Protein AF-A0A3B7MK16-F1 (afdb_monomer_lite)

pLDDT: mean 83.46, std 12.51, range [36.38, 98.12]

Radius of gyration: 24.46 Å; chains: 1; bounding box: 53×49×75 Å

Organism: NCBI:txid2315862

Foldseek 3Di:
DWWKWAFADWDQDPNWIKTKTFTDPPVDDDFFDQQKDWAPFGWHRDWDDDQDADPVRHTRPRIIITIGPDSVCSVVDDHRDMTTIFHQKWWFQDKDQDPVLKIKTWIQHRPPPPPAWWWWAFPVRWIKTWQDWDDDDDDPVVVVVVVVCVVRNITMTIIDTDPDSDDDDHGTIIGTDPPPPVPVLLVLLVLLLVLLVVLLVLQDQPFDQVQQVDPGSVVVSVVSVVLSVCSNSSNVVSLVVVVQQLDPSHNSCSRCVRRVNNVVSVVSSVSSVVSVVVNVVVVVD

Sequence (285 aa):
MIAKFKVEGVITVKDKVYVLTKFINTDINFILTDNSYLGLVPIERWMDIPRAHDEEGNLRVDLFAFVLKHSEDKGKIKTGEMLELWDDYVEVVESFKLSDERIIASLQCYPGKLDGPLELTDATGRKWVLKCEIKVSGSFATYEKISNDGKRNIFQYLLESIDHESKPSKNDKLKITKEGHAPYSLSLFQEVASIIVEVKEKITDDSDVVWAGYNSPIELRIEIDDHLALLRGGDYNALENIKVHFLPTCTFQEHSISNGWADEYITLSERFDSLYAKIKRNLEG

Secondary structure (DSSP, 8-state):
--EEEEEEEEEEETTEEEEEEEES-TT------TT-EETTEEEEEEEE----B-TTS-B-SSEEEEEES-GGGGGG--TT-EEEEE-SEEEEEEEEE-TTS-EEEEEE--TTS--S-EEEE-TTS-EEEEEEE------HHHHHHHHHHHHTTEEEEEEEEESS-PPPPTT-EEEEETT----HHHHHHHHHHHHHHHHHHH--TT---TTTT-S-HHHHHHHHHHHHHHHHTT-HHHHHHHHHHTSTTSHHHHHHHHTT-HHHHHHHHHHHHHHHHHHHHHH--

Structure (mmCIF, N/CA/C/O backbone):
data_AF-A0A3B7MK16-F1
#
_entry.id   AF-A0A3B7MK16-F1
#
loop_
_atom_site.group_PDB
_atom_site.id
_atom_site.type_symbol
_atom_site.label_atom_id
_atom_site.label_alt_id
_atom_site.label_comp_id
_atom_site.label_asym_id
_atom_site.label_entity_id
_atom_site.label_seq_id
_atom_site.pdbx_PDB_ins_code
_atom_site.Cartn_x
_atom_site.Cartn_y
_atom_site.Cartn_z
_atom_site.occupancy
_atom_site.B_iso_or_equiv
_atom_site.auth_seq_id
_atom_site.auth_comp_id
_atom_site.auth_asym_id
_atom_site.auth_atom_id
_atom_site.pdbx_PDB_model_num
ATOM 1 N N . MET A 1 1 ? 1.306 9.123 16.107 1.00 63.91 1 MET A N 1
ATOM 2 C CA . MET A 1 1 ? 0.783 8.187 17.149 1.00 63.91 1 MET A CA 1
ATOM 3 C C . MET A 1 1 ? -0.557 7.608 16.695 1.00 63.91 1 MET A C 1
ATOM 5 O O . MET A 1 1 ? -1.408 8.371 16.248 1.00 63.91 1 MET A O 1
ATOM 9 N N . ILE A 1 2 ? -0.708 6.281 16.751 1.00 82.19 2 ILE A N 1
ATOM 10 C CA . ILE A 1 2 ? -1.811 5.523 16.132 1.00 82.19 2 ILE A CA 1
ATOM 11 C C . ILE A 1 2 ? -2.822 5.085 17.200 1.00 82.19 2 ILE A C 1
ATOM 13 O O . ILE A 1 2 ? -2.423 4.681 18.295 1.00 82.19 2 ILE A O 1
ATOM 17 N N . ALA A 1 3 ? -4.119 5.166 16.894 1.00 89.38 3 ALA A N 1
ATOM 18 C CA . ALA A 1 3 ? -5.189 4.735 17.792 1.00 89.38 3 ALA A CA 1
ATOM 19 C C . ALA A 1 3 ? -5.192 3.200 17.944 1.00 89.38 3 ALA A C 1
ATOM 21 O O . ALA A 1 3 ? -5.114 2.470 16.955 1.00 89.38 3 ALA A O 1
ATOM 22 N N . LYS A 1 4 ? -5.251 2.713 19.188 1.00 93.94 4 LYS A N 1
ATOM 23 C CA . LYS A 1 4 ? -5.126 1.297 19.556 1.00 93.94 4 LYS A CA 1
ATOM 24 C C . LYS A 1 4 ? -6.388 0.787 20.218 1.00 93.94 4 LYS A C 1
ATOM 26 O O . LYS A 1 4 ? -6.904 1.393 21.155 1.00 93.94 4 LYS A O 1
ATOM 31 N N . PHE A 1 5 ? -6.818 -0.383 19.783 1.00 96.88 5 PHE A N 1
ATOM 32 C CA . PHE A 1 5 ? -8.078 -0.990 20.160 1.00 96.88 5 PHE A CA 1
ATOM 33 C C . PHE A 1 5 ? -7.854 -2.429 20.611 1.00 96.88 5 PHE A C 1
ATOM 35 O O . PHE A 1 5 ? -7.112 -3.174 19.977 1.00 96.88 5 PHE A O 1
ATOM 42 N N . LYS A 1 6 ? -8.509 -2.838 21.696 1.00 97.62 6 LYS A N 1
ATOM 43 C CA . LYS A 1 6 ? -8.584 -4.241 22.110 1.00 97.62 6 LYS A CA 1
ATOM 44 C C . LYS A 1 6 ? -9.923 -4.815 21.677 1.00 97.62 6 LYS A C 1
ATOM 46 O O . LYS A 1 6 ? -10.961 -4.277 22.052 1.00 97.62 6 LYS A O 1
ATOM 51 N N . VAL A 1 7 ? -9.918 -5.910 20.929 1.00 98.00 7 VAL A N 1
ATOM 52 C CA . VAL A 1 7 ? -11.150 -6.571 20.484 1.00 98.00 7 VAL A CA 1
ATOM 53 C C . VAL A 1 7 ? -11.846 -7.225 21.677 1.00 98.00 7 VAL A C 1
ATOM 55 O O . VAL A 1 7 ? -11.278 -8.095 22.336 1.00 98.00 7 VAL A O 1
ATOM 58 N N . GLU A 1 8 ? -13.088 -6.830 21.947 1.00 97.50 8 GLU A N 1
ATOM 59 C CA . GLU A 1 8 ? -13.941 -7.429 22.985 1.00 97.50 8 GLU A CA 1
ATOM 60 C C . GLU A 1 8 ? -14.917 -8.454 22.391 1.00 97.50 8 GLU A C 1
ATOM 62 O O . GLU A 1 8 ? -15.284 -9.422 23.055 1.00 97.50 8 GLU A O 1
ATOM 67 N N . GLY A 1 9 ? -15.284 -8.315 21.115 1.00 97.19 9 GLY A N 1
ATOM 68 C CA . GLY A 1 9 ? -16.150 -9.277 20.444 1.00 97.19 9 GLY A CA 1
ATOM 69 C C . GLY A 1 9 ? -16.289 -9.026 18.950 1.00 97.19 9 GLY A C 1
ATOM 70 O O . GLY A 1 9 ? -16.069 -7.919 18.467 1.00 97.19 9 GLY A O 1
ATOM 71 N N . VAL A 1 10 ? -16.694 -10.061 18.219 1.00 97.44 10 VAL A N 1
ATOM 72 C CA . VAL A 1 10 ? -17.045 -9.963 16.799 1.00 97.44 10 VAL A CA 1
ATOM 73 C C . VAL A 1 10 ? -18.438 -10.549 16.621 1.00 97.44 10 VAL A C 1
ATOM 75 O O . VAL A 1 10 ? -18.656 -11.736 16.869 1.00 97.44 10 VAL A O 1
ATOM 78 N N . ILE A 1 11 ? -19.395 -9.722 16.211 1.00 96.50 11 ILE A N 1
ATOM 79 C CA . ILE A 1 11 ? -20.804 -10.106 16.088 1.00 96.50 11 ILE A CA 1
ATOM 80 C C . ILE A 1 11 ? -21.294 -9.902 14.659 1.00 96.50 11 ILE A C 1
ATOM 82 O O . ILE A 1 11 ? -20.790 -9.060 13.923 1.00 96.50 11 ILE A O 1
ATOM 86 N N . THR A 1 12 ? -22.292 -10.681 14.259 1.00 97.00 12 THR A N 1
ATOM 87 C CA . THR A 1 12 ? -22.961 -10.517 12.967 1.00 97.00 12 THR A CA 1
ATOM 88 C C . THR A 1 12 ? -24.388 -10.068 13.232 1.00 97.00 12 THR A C 1
ATOM 90 O O . THR A 1 12 ? -25.117 -10.740 13.960 1.00 97.00 12 THR A O 1
ATOM 93 N N . VAL A 1 13 ? -24.778 -8.927 12.669 1.00 95.25 13 VAL A N 1
ATOM 94 C CA . VAL A 1 13 ? -26.133 -8.381 12.789 1.00 95.25 13 VAL A CA 1
ATOM 95 C C . VAL A 1 13 ? -26.664 -8.167 11.383 1.00 95.25 13 VAL A C 1
ATOM 97 O O . VAL A 1 13 ? -26.130 -7.351 10.630 1.00 95.25 13 VAL A O 1
ATOM 100 N N . LYS A 1 14 ? -27.720 -8.913 11.034 1.00 92.38 14 LYS A N 1
ATOM 101 C CA . LYS A 1 14 ? -28.164 -9.081 9.642 1.00 92.38 14 LYS A CA 1
ATOM 102 C C . LYS A 1 14 ? -26.985 -9.614 8.812 1.00 92.38 14 LYS A C 1
ATOM 104 O O . LYS A 1 14 ? -26.433 -10.646 9.175 1.00 92.38 14 LYS A O 1
ATOM 109 N N . ASP A 1 15 ? -26.544 -8.866 7.805 1.00 93.25 15 ASP A N 1
ATOM 110 C CA . ASP A 1 15 ? -25.457 -9.252 6.897 1.00 93.25 15 ASP A CA 1
ATOM 111 C C . ASP A 1 15 ? -24.148 -8.489 7.158 1.00 93.25 15 ASP A C 1
ATOM 113 O O . ASP A 1 15 ? -23.190 -8.597 6.395 1.00 93.25 15 ASP A O 1
ATOM 117 N N . LYS A 1 16 ? -24.093 -7.696 8.237 1.00 96.25 16 LYS A N 1
ATOM 118 C CA . LYS A 1 16 ? -22.911 -6.909 8.602 1.00 96.25 16 LYS A CA 1
ATOM 119 C C . LYS A 1 16 ? -22.168 -7.543 9.765 1.00 96.25 16 LYS A C 1
ATOM 121 O O . LYS A 1 16 ? -22.776 -8.050 10.711 1.00 96.25 16 LYS A O 1
ATOM 126 N N . VAL A 1 17 ? -20.843 -7.482 9.700 1.00 97.88 17 VAL A N 1
ATOM 127 C CA . VAL A 1 17 ? -19.956 -7.952 10.764 1.00 97.88 17 VAL A CA 1
ATOM 128 C C . VAL A 1 17 ? -19.434 -6.743 11.525 1.00 97.88 17 VAL A C 1
ATOM 130 O O . VAL A 1 17 ? -18.792 -5.871 10.944 1.00 97.88 17 VAL A O 1
ATOM 133 N N . TYR A 1 18 ? -19.724 -6.707 12.820 1.00 98.06 18 TYR A N 1
ATOM 134 C CA . TYR A 1 18 ? -19.284 -5.669 13.738 1.00 98.06 18 TYR A CA 1
ATOM 135 C C . TYR A 1 18 ? -18.158 -6.195 14.620 1.00 98.06 18 TYR A C 1
ATOM 137 O O . TYR A 1 18 ? -18.256 -7.288 15.184 1.00 98.06 18 TYR A O 1
ATOM 145 N N . VAL A 1 19 ? -17.120 -5.386 14.782 1.00 98.12 19 VAL A N 1
ATOM 146 C CA . VAL A 1 19 ? -16.001 -5.619 15.690 1.00 98.12 19 VAL A CA 1
ATOM 147 C C . VAL A 1 19 ? -16.147 -4.653 16.857 1.00 98.12 19 VAL A C 1
ATOM 149 O O . VAL A 1 19 ? -15.942 -3.448 16.717 1.00 98.12 19 VAL A O 1
ATOM 152 N N . LEU A 1 20 ? -16.536 -5.195 18.006 1.00 97.94 20 LEU A N 1
ATOM 153 C CA . LEU A 1 20 ? -16.617 -4.473 19.267 1.00 97.94 20 LEU A CA 1
ATOM 154 C C . LEU A 1 20 ? -15.217 -4.354 19.847 1.00 97.94 20 LEU A C 1
ATOM 156 O O . LEU A 1 20 ? -14.522 -5.356 20.034 1.00 97.94 20 LEU A O 1
ATOM 160 N N . THR A 1 21 ? -14.810 -3.130 20.143 1.00 97.75 21 THR A N 1
ATOM 161 C CA . THR A 1 21 ? -13.460 -2.841 20.599 1.00 97.75 21 THR A CA 1
ATOM 162 C C . THR A 1 21 ? -13.434 -1.817 21.717 1.00 97.75 21 THR A C 1
ATOM 164 O O . THR A 1 21 ? -14.181 -0.841 21.702 1.00 97.75 21 THR A O 1
ATOM 167 N N . LYS A 1 22 ? -12.524 -2.021 22.664 1.00 96.75 22 LYS A N 1
ATOM 168 C CA . LYS A 1 22 ? -12.166 -1.044 23.683 1.00 96.75 22 LYS A CA 1
ATOM 169 C C . LYS A 1 22 ? -11.009 -0.184 23.204 1.00 96.75 22 LYS A C 1
ATOM 171 O O . LYS A 1 22 ? -9.955 -0.716 22.857 1.00 96.75 22 LYS A O 1
ATOM 176 N N . PHE A 1 23 ? -11.183 1.126 23.226 1.00 95.56 23 PHE A N 1
ATOM 177 C CA . PHE A 1 23 ? -10.152 2.096 22.896 1.00 95.56 23 PHE A CA 1
ATOM 178 C C . PHE A 1 23 ? -9.160 2.241 24.057 1.00 95.56 23 PHE A C 1
ATOM 180 O O . PHE A 1 23 ? -9.559 2.435 25.204 1.00 95.56 23 PHE A O 1
ATOM 187 N N . ILE A 1 24 ? -7.865 2.085 23.775 1.00 95.06 24 ILE A N 1
ATOM 188 C CA . ILE A 1 24 ? -6.824 1.922 24.803 1.00 95.06 24 ILE A CA 1
ATOM 189 C C . ILE A 1 24 ? -6.064 3.221 25.078 1.00 95.06 24 ILE A C 1
ATOM 191 O O . ILE A 1 24 ? -5.736 3.500 26.226 1.00 95.06 24 ILE A O 1
ATOM 195 N N . ASN A 1 25 ? -5.787 4.018 24.049 1.00 88.38 25 ASN A N 1
ATOM 196 C CA . ASN A 1 25 ? -5.082 5.297 24.150 1.00 88.38 25 ASN A CA 1
ATOM 197 C C . ASN A 1 25 ? -6.034 6.458 23.851 1.00 88.38 25 ASN A C 1
ATOM 199 O O . ASN A 1 25 ? -6.017 7.061 22.779 1.00 88.38 25 ASN A O 1
ATOM 203 N N . THR A 1 26 ? -6.893 6.739 24.832 1.00 81.06 26 THR A N 1
ATOM 204 C CA . THR A 1 26 ? -7.993 7.714 24.751 1.00 81.06 26 THR A CA 1
ATOM 205 C C . THR A 1 26 ? -7.544 9.170 24.607 1.00 81.06 26 THR A C 1
ATOM 207 O O . THR A 1 26 ? -8.375 10.056 24.444 1.00 81.06 26 THR A O 1
ATOM 210 N N . ASP A 1 27 ? -6.244 9.436 24.687 1.00 82.56 27 ASP A N 1
ATOM 211 C CA . ASP A 1 27 ? -5.615 10.734 24.448 1.00 82.56 27 ASP A CA 1
ATOM 212 C C . ASP A 1 27 ? -5.459 11.070 22.953 1.00 82.56 27 ASP A C 1
ATOM 214 O O . ASP A 1 27 ? -5.069 12.186 22.605 1.00 82.56 27 ASP A O 1
ATOM 218 N N . ILE A 1 28 ? -5.792 10.134 22.057 1.00 81.31 28 ILE A N 1
ATOM 219 C CA . ILE A 1 28 ? -5.685 10.309 20.607 1.00 81.31 28 ILE A CA 1
ATOM 220 C C . ILE A 1 28 ? -7.067 10.471 19.972 1.00 81.31 28 ILE A C 1
ATOM 222 O O . ILE A 1 28 ? -7.965 9.657 20.170 1.00 81.31 28 ILE A O 1
ATOM 226 N N . ASN A 1 29 ? -7.207 11.479 19.112 1.00 84.69 29 ASN A N 1
ATOM 227 C CA . ASN A 1 29 ? -8.346 11.583 18.204 1.00 84.69 29 ASN A CA 1
ATOM 228 C C . ASN A 1 29 ? -8.090 10.770 16.930 1.00 84.69 29 ASN A C 1
ATOM 230 O O . ASN A 1 29 ? -6.983 10.791 16.387 1.00 84.69 29 ASN A O 1
ATOM 234 N N . PHE A 1 30 ? -9.126 10.112 16.417 1.00 88.38 30 PHE A N 1
ATOM 235 C CA . PHE A 1 30 ? -9.075 9.386 15.152 1.00 88.38 30 PHE A CA 1
ATOM 236 C C . PHE A 1 30 ? -10.287 9.708 14.277 1.00 88.38 30 PHE A C 1
ATOM 238 O O . PHE A 1 30 ? -11.330 10.142 14.765 1.00 88.38 30 PHE A O 1
ATOM 245 N N . ILE A 1 31 ? -10.129 9.512 12.970 1.00 85.12 31 ILE A N 1
ATOM 246 C CA . ILE A 1 31 ? -11.162 9.741 11.959 1.00 85.12 31 ILE A CA 1
ATOM 247 C C . ILE A 1 31 ? -11.224 8.496 11.078 1.00 85.12 31 ILE A C 1
ATOM 249 O O . ILE A 1 31 ? -10.189 7.915 10.756 1.00 85.12 31 ILE A O 1
ATOM 253 N N . LEU A 1 32 ? -12.435 8.094 10.696 1.00 87.56 32 LEU A N 1
ATOM 254 C CA . LEU A 1 32 ? -12.641 7.038 9.713 1.00 87.56 32 LEU A CA 1
ATOM 255 C C . LEU A 1 32 ? -12.733 7.628 8.307 1.00 87.56 32 LEU A C 1
ATOM 257 O O . LEU A 1 32 ? -13.435 8.613 8.074 1.00 87.56 32 LEU A O 1
ATOM 261 N N . THR A 1 33 ? -12.032 7.000 7.375 1.00 84.25 33 THR A N 1
ATOM 262 C CA . THR A 1 33 ? -12.032 7.315 5.948 1.00 84.25 33 THR A CA 1
ATOM 263 C C . THR A 1 33 ? -12.537 6.117 5.152 1.00 84.25 33 THR A C 1
ATOM 265 O O . THR A 1 33 ? -12.666 5.003 5.664 1.00 84.25 33 THR A O 1
ATOM 268 N N . ASP A 1 34 ? -12.787 6.323 3.860 1.00 79.56 34 ASP A N 1
ATOM 269 C CA . ASP A 1 34 ? -13.141 5.233 2.951 1.00 79.56 34 ASP A CA 1
ATOM 270 C C . ASP A 1 34 ? -11.984 4.241 2.722 1.00 79.56 34 ASP A C 1
ATOM 272 O O . ASP A 1 34 ? -12.207 3.215 2.090 1.00 79.56 34 ASP A O 1
ATOM 276 N N . ASN A 1 35 ? -10.770 4.463 3.241 1.00 78.31 35 ASN A N 1
ATOM 277 C CA . ASN A 1 35 ? -9.711 3.444 3.271 1.00 78.31 35 ASN A CA 1
ATOM 278 C C . ASN A 1 35 ? -9.194 3.174 4.689 1.00 78.31 35 ASN A C 1
ATOM 280 O O . ASN A 1 35 ? -8.033 2.802 4.851 1.00 78.31 35 ASN A O 1
ATOM 284 N N . SER A 1 36 ? -10.045 3.325 5.707 1.00 87.31 36 SER A N 1
ATOM 285 C CA . SER A 1 36 ? -9.691 2.912 7.061 1.00 87.31 36 SER A CA 1
ATOM 286 C C . SER A 1 36 ? -9.580 1.391 7.207 1.00 87.31 36 SER A C 1
ATOM 288 O O . SER A 1 36 ? -10.356 0.626 6.628 1.00 87.31 36 SER A O 1
ATOM 290 N N . TYR A 1 37 ? -8.633 0.965 8.043 1.00 89.06 37 TYR A N 1
ATOM 291 C CA . TYR A 1 37 ? -8.403 -0.428 8.420 1.00 89.06 37 TYR A CA 1
ATOM 292 C C . TYR A 1 37 ? -8.326 -0.556 9.933 1.00 89.06 37 TYR A C 1
ATOM 294 O O . TYR A 1 37 ? -7.709 0.271 10.602 1.00 89.06 37 TYR A O 1
ATOM 302 N N . LEU A 1 38 ? -8.893 -1.635 10.460 1.00 92.12 38 LEU A N 1
ATOM 303 C CA . LEU A 1 38 ? -8.687 -2.059 11.836 1.00 92.12 38 LEU A CA 1
ATOM 304 C C . LEU A 1 38 ? -7.759 -3.277 11.826 1.00 92.12 38 LEU A C 1
ATOM 306 O O . LEU A 1 38 ? -8.147 -4.374 11.420 1.00 92.12 38 LEU A O 1
ATOM 310 N N . GLY A 1 39 ? -6.505 -3.070 12.224 1.00 88.12 39 GLY A N 1
ATOM 311 C CA . GLY A 1 39 ? -5.439 -4.030 11.969 1.00 88.12 39 GLY A CA 1
ATOM 312 C C . GLY A 1 39 ? -5.247 -4.229 10.470 1.00 88.12 39 GLY A C 1
ATOM 313 O O . GLY A 1 39 ? -4.995 -3.267 9.752 1.00 88.12 39 GLY A O 1
ATOM 314 N N . LEU A 1 40 ? -5.394 -5.479 10.017 1.00 82.12 40 LEU A N 1
ATOM 315 C CA . LEU A 1 40 ? -5.240 -5.853 8.609 1.00 82.12 40 LEU A CA 1
ATOM 316 C C . LEU A 1 40 ? -6.548 -5.794 7.804 1.00 82.12 40 LEU A C 1
ATOM 318 O O . LEU A 1 40 ? -6.558 -6.130 6.620 1.00 82.12 40 LEU A O 1
ATOM 322 N N . VAL A 1 41 ? -7.670 -5.457 8.445 1.00 87.44 41 VAL A N 1
ATOM 323 C CA . VAL A 1 41 ? -9.002 -5.669 7.871 1.00 87.44 41 VAL A CA 1
ATOM 324 C C . VAL A 1 41 ? -9.650 -4.336 7.498 1.00 87.44 41 VAL A C 1
ATOM 326 O O . VAL A 1 41 ? -9.725 -3.447 8.352 1.00 87.44 41 VAL A O 1
ATOM 329 N N . PRO A 1 42 ? -10.135 -4.176 6.254 1.00 88.25 42 PRO A N 1
ATOM 330 C CA . PRO A 1 42 ? -10.795 -2.951 5.828 1.00 88.25 42 PRO A CA 1
ATOM 331 C C . PRO A 1 42 ? -12.142 -2.770 6.536 1.00 88.25 42 PRO A C 1
ATOM 333 O O . PRO A 1 42 ? -12.956 -3.696 6.631 1.00 88.25 42 PRO A O 1
ATOM 336 N N . ILE A 1 43 ? -12.403 -1.544 6.985 1.00 94.44 43 ILE A N 1
ATOM 337 C CA . ILE A 1 43 ? -13.634 -1.170 7.688 1.00 94.44 43 ILE A CA 1
ATOM 338 C C . ILE A 1 43 ? -14.379 -0.049 6.964 1.00 94.44 43 ILE A C 1
ATOM 340 O O . ILE A 1 43 ? -13.817 0.685 6.153 1.00 94.44 43 ILE A O 1
ATOM 344 N N . GLU A 1 44 ? -15.675 0.056 7.224 1.00 93.94 44 GLU A N 1
ATOM 345 C CA . GLU A 1 44 ? -16.517 1.132 6.713 1.00 93.94 44 GLU A CA 1
ATOM 346 C C . GLU A 1 44 ? -16.102 2.493 7.291 1.00 93.94 44 GLU A C 1
ATOM 348 O O . GLU A 1 44 ? -15.596 2.585 8.411 1.00 93.94 44 GLU A O 1
ATOM 353 N N . ARG A 1 45 ? -16.409 3.581 6.572 1.00 91.06 45 ARG A N 1
ATOM 354 C CA . ARG A 1 45 ? -16.131 4.963 7.019 1.00 91.06 45 ARG A CA 1
ATOM 355 C C . ARG A 1 45 ? -17.003 5.456 8.186 1.00 91.06 45 ARG A C 1
ATOM 357 O O . ARG A 1 45 ? -17.120 6.657 8.423 1.00 91.06 45 ARG A O 1
ATOM 364 N N . TRP A 1 46 ? -17.705 4.552 8.855 1.00 91.75 46 TRP A N 1
ATOM 365 C CA . TRP A 1 46 ? -18.601 4.846 9.963 1.00 91.75 46 TRP A CA 1
ATOM 366 C C . TRP A 1 46 ? -18.512 3.731 11.007 1.00 91.75 46 TRP A C 1
ATOM 368 O O . TRP A 1 46 ? -18.125 2.600 10.714 1.00 91.75 46 TRP A O 1
ATOM 378 N N . MET A 1 47 ? -18.869 4.074 12.238 1.00 93.62 47 MET A N 1
ATOM 379 C CA . MET A 1 47 ? -18.882 3.171 13.384 1.00 93.62 47 MET A CA 1
ATOM 380 C C . MET A 1 47 ? -20.051 3.531 14.292 1.00 93.62 47 MET A C 1
ATOM 382 O O . MET A 1 47 ? -20.542 4.662 14.253 1.00 93.62 47 MET A O 1
ATOM 386 N N . ASP A 1 48 ? -20.441 2.592 15.145 1.00 93.62 48 ASP A N 1
ATOM 387 C CA . ASP A 1 48 ? -21.386 2.851 16.225 1.00 93.62 48 ASP A CA 1
ATOM 388 C C . ASP A 1 48 ? -20.648 2.995 17.561 1.00 93.62 48 ASP A C 1
ATOM 390 O O . ASP A 1 48 ? -19.597 2.390 17.784 1.00 93.62 48 ASP A O 1
ATOM 394 N N . ILE A 1 49 ? -21.230 3.775 18.472 1.00 92.44 49 ILE A N 1
ATOM 395 C CA . ILE A 1 49 ? -20.816 3.846 19.879 1.00 92.44 49 ILE A CA 1
ATOM 396 C C . ILE A 1 49 ? -21.906 3.136 20.686 1.00 92.44 49 ILE A C 1
ATOM 398 O O . ILE A 1 49 ? -22.977 3.716 20.913 1.00 92.44 49 ILE A O 1
ATOM 402 N N . PRO A 1 50 ? -21.706 1.861 21.064 1.00 90.56 50 PRO A N 1
ATOM 403 C CA . PRO A 1 50 ? -22.724 1.106 21.772 1.00 90.56 50 PRO A CA 1
ATOM 404 C C . PRO A 1 50 ? -23.015 1.728 23.136 1.00 90.56 50 PRO A C 1
ATOM 406 O O . PRO A 1 50 ? -22.113 2.117 23.873 1.00 90.56 50 PRO A O 1
ATOM 409 N N . ARG A 1 51 ? -24.294 1.756 23.514 1.00 91.00 51 ARG A N 1
ATOM 410 C CA . ARG A 1 51 ? -24.693 2.099 24.881 1.00 91.00 51 ARG A CA 1
ATOM 411 C C . ARG A 1 51 ? -24.458 0.886 25.774 1.00 91.00 51 ARG A C 1
ATOM 413 O O . ARG A 1 51 ? -25.339 0.039 25.903 1.00 91.00 51 ARG A O 1
ATOM 420 N N . ALA A 1 52 ? -23.265 0.790 26.343 1.00 91.94 52 ALA A N 1
ATOM 421 C CA . ALA A 1 52 ? -22.889 -0.264 27.275 1.00 91.94 52 ALA A CA 1
ATOM 422 C C . ALA A 1 52 ? -22.566 0.321 28.653 1.00 91.94 52 ALA A C 1
ATOM 424 O O . ALA A 1 52 ? -22.189 1.488 28.763 1.00 91.94 52 ALA A O 1
ATOM 425 N N . HIS A 1 53 ? -22.707 -0.506 29.686 1.00 93.12 53 HIS A N 1
ATOM 426 C CA . HIS A 1 53 ? -22.238 -0.196 31.031 1.00 93.12 53 HIS A CA 1
ATOM 427 C C . HIS A 1 53 ? -21.115 -1.164 31.417 1.00 93.12 53 HIS A C 1
ATOM 429 O O . HIS A 1 53 ? -21.072 -2.286 30.905 1.00 93.12 53 HIS A O 1
ATOM 435 N N . ASP A 1 54 ? -20.186 -0.721 32.258 1.00 91.50 54 ASP A N 1
ATOM 436 C CA . ASP A 1 54 ? -19.177 -1.586 32.869 1.00 91.50 54 ASP A CA 1
ATOM 437 C C . ASP A 1 54 ? -19.770 -2.417 34.025 1.00 91.50 54 ASP A C 1
ATOM 439 O O . ASP A 1 54 ? -20.972 -2.370 34.298 1.00 91.50 54 ASP A O 1
ATOM 443 N N . GLU A 1 55 ? -18.929 -3.212 34.692 1.00 90.56 55 GLU A N 1
ATOM 444 C CA . GLU A 1 55 ? -19.339 -4.057 35.826 1.00 90.56 55 GLU A CA 1
ATOM 445 C C . GLU A 1 55 ? -19.866 -3.246 37.023 1.00 90.56 55 GLU A C 1
ATOM 447 O O . GLU A 1 55 ? -20.637 -3.762 37.830 1.00 90.56 55 GLU A O 1
ATOM 452 N N . GLU A 1 56 ? -19.492 -1.969 37.116 1.00 93.31 56 GLU A N 1
ATOM 453 C CA . GLU A 1 56 ? -19.903 -1.034 38.166 1.00 93.31 56 GLU A CA 1
ATOM 454 C C . GLU A 1 56 ? -21.180 -0.260 37.786 1.00 93.31 56 GLU A C 1
ATOM 456 O O . GLU A 1 56 ? -21.730 0.483 38.600 1.00 93.31 56 GLU A O 1
ATOM 461 N N . GLY A 1 57 ? -21.688 -0.452 36.564 1.00 93.19 57 GLY A N 1
ATOM 462 C CA . GLY A 1 57 ? -22.875 0.222 36.049 1.00 93.19 57 GLY A CA 1
ATOM 463 C C . GLY A 1 57 ? -22.609 1.612 35.465 1.00 93.19 57 GLY A C 1
ATOM 464 O O . GLY A 1 57 ? -23.570 2.328 35.182 1.00 93.19 57 GLY A O 1
ATOM 465 N N . ASN A 1 58 ? -21.352 2.011 35.251 1.00 93.62 58 ASN A N 1
ATOM 466 C CA . ASN A 1 58 ? -21.012 3.273 34.591 1.00 93.62 58 ASN A CA 1
ATOM 467 C C . ASN A 1 58 ? -21.067 3.126 33.069 1.00 93.62 58 ASN A C 1
ATOM 469 O O . ASN A 1 58 ? -20.763 2.069 32.523 1.00 93.62 58 ASN A O 1
ATOM 473 N N . LEU A 1 59 ? -21.411 4.202 32.358 1.00 92.19 59 LEU A N 1
ATOM 474 C CA . LEU A 1 59 ? -21.424 4.208 30.893 1.00 92.19 59 LEU A CA 1
ATOM 475 C C . LEU A 1 59 ? -20.013 4.016 30.313 1.00 92.19 59 LEU A C 1
ATOM 477 O O . LEU A 1 59 ? -19.090 4.773 30.613 1.00 92.19 59 LEU A O 1
ATOM 481 N N . ARG A 1 60 ? -19.874 3.047 29.405 1.00 92.31 60 ARG A N 1
ATOM 482 C CA . ARG A 1 60 ? -18.656 2.784 28.628 1.00 92.31 60 ARG A CA 1
ATOM 483 C C . ARG A 1 60 ? -18.538 3.804 27.491 1.00 92.31 60 ARG A C 1
ATOM 485 O O . ARG A 1 60 ? -19.242 3.701 26.491 1.00 92.31 60 ARG A O 1
ATOM 492 N N . VAL A 1 61 ? -17.630 4.769 27.627 1.00 90.56 61 VAL A N 1
ATOM 493 C CA . VAL A 1 61 ? -17.300 5.749 26.564 1.00 90.56 61 VAL A CA 1
ATOM 494 C C . VAL A 1 61 ? -16.091 5.342 25.717 1.00 90.56 61 VAL A C 1
ATOM 496 O O . VAL A 1 61 ? -15.759 6.003 24.739 1.00 90.56 61 VAL A O 1
ATOM 499 N N . ASP A 1 62 ? -15.428 4.253 26.093 1.00 92.94 62 ASP A N 1
ATOM 500 C CA . ASP A 1 62 ? -14.258 3.681 25.426 1.00 92.94 62 ASP A CA 1
ATOM 501 C C . ASP A 1 62 ? -14.630 2.552 24.447 1.00 92.94 62 ASP A C 1
ATOM 503 O O . ASP A 1 62 ? -13.739 1.938 23.869 1.00 92.94 62 ASP A O 1
ATOM 507 N N . LEU A 1 63 ? -15.918 2.235 24.279 1.00 94.94 63 LEU A N 1
ATOM 508 C CA . LEU A 1 63 ? -16.386 1.126 23.451 1.00 94.94 63 LEU A CA 1
ATOM 509 C C . LEU A 1 63 ? -16.825 1.617 22.066 1.00 94.94 63 LEU A C 1
ATOM 511 O O . LEU A 1 63 ? -17.702 2.470 21.944 1.00 94.94 63 LEU A O 1
ATOM 515 N N . PHE A 1 64 ? -16.265 1.010 21.023 1.00 96.75 64 PHE A N 1
ATOM 516 C CA . PHE A 1 64 ? -16.560 1.317 19.624 1.00 96.75 64 PHE A CA 1
ATOM 517 C C . PHE A 1 64 ? -16.904 0.045 18.853 1.00 96.75 64 PHE A C 1
ATOM 519 O O . PHE A 1 64 ? -16.293 -1.005 19.066 1.00 96.75 64 PHE A O 1
ATOM 526 N N . ALA A 1 65 ? -17.871 0.139 17.943 1.00 97.44 65 ALA A N 1
ATOM 527 C CA . ALA A 1 65 ? -18.279 -0.944 17.058 1.00 97.44 65 ALA A CA 1
ATOM 528 C C . ALA A 1 65 ? -17.944 -0.585 15.605 1.00 97.44 65 ALA A C 1
ATOM 530 O O . ALA A 1 65 ? -18.693 0.133 14.938 1.00 97.44 65 ALA A O 1
ATOM 531 N N . PHE A 1 66 ? -16.816 -1.097 15.118 1.00 97.81 66 PHE A N 1
ATOM 532 C CA . PHE A 1 66 ? -16.404 -0.937 13.723 1.00 97.81 66 PHE A CA 1
ATOM 533 C C . PHE A 1 66 ? -17.121 -1.946 12.835 1.00 97.81 66 PHE A C 1
ATOM 535 O O . PHE A 1 66 ? -17.364 -3.076 13.251 1.00 97.81 66 PHE A O 1
ATOM 542 N N . VAL A 1 67 ? -17.433 -1.561 11.602 1.00 97.50 67 VAL A N 1
ATOM 543 C CA . VAL A 1 67 ? -18.117 -2.431 10.639 1.00 97.50 67 VAL A CA 1
ATOM 544 C C . VAL A 1 67 ? -17.108 -2.877 9.593 1.00 97.50 67 VAL A C 1
ATOM 546 O O . VAL A 1 67 ? -16.464 -2.035 8.973 1.00 97.50 67 VAL A O 1
ATOM 549 N N . LEU A 1 68 ? -16.968 -4.186 9.384 1.00 96.19 68 LEU A N 1
ATOM 550 C CA . LEU A 1 68 ? -16.113 -4.709 8.317 1.00 96.19 68 LEU A CA 1
ATOM 551 C C . LEU A 1 68 ? -16.729 -4.412 6.950 1.00 96.19 68 LEU A C 1
ATOM 553 O O . LEU A 1 68 ? -17.938 -4.584 6.775 1.00 96.19 68 LEU A O 1
ATOM 557 N N . LYS A 1 69 ? -15.897 -4.053 5.966 1.00 93.94 69 LYS A N 1
ATOM 558 C CA . LYS A 1 69 ? -16.358 -3.926 4.572 1.00 93.94 69 LYS A CA 1
ATOM 559 C C . LYS A 1 69 ? -16.725 -5.269 3.956 1.00 93.94 69 LYS A C 1
ATOM 561 O O . LYS A 1 69 ? -17.678 -5.363 3.188 1.00 93.94 69 LYS A O 1
ATOM 566 N N . HIS A 1 70 ? -15.955 -6.302 4.285 1.00 93.06 70 HIS A N 1
ATOM 567 C CA . HIS A 1 70 ? -16.126 -7.644 3.749 1.00 93.06 70 HIS A CA 1
ATOM 568 C C . HIS A 1 70 ? -16.460 -8.595 4.895 1.00 93.06 70 HIS A C 1
ATOM 570 O O . HIS A 1 70 ? -15.680 -8.782 5.827 1.00 93.06 70 HIS A O 1
ATOM 576 N N . SER A 1 71 ? -17.651 -9.192 4.857 1.00 94.38 71 SER A N 1
ATOM 577 C CA . SER A 1 71 ? -18.123 -10.089 5.919 1.00 94.38 71 SER A CA 1
ATOM 578 C C . SER A 1 71 ? -17.303 -11.383 6.016 1.00 94.38 71 SER A C 1
ATOM 580 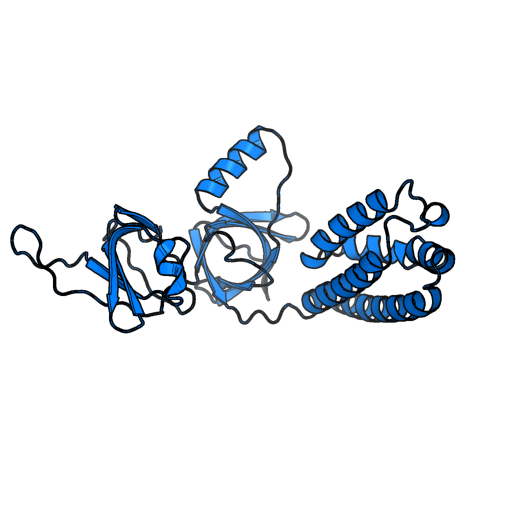O O . SER A 1 71 ? -17.189 -11.958 7.100 1.00 94.38 71 SER A O 1
ATOM 582 N N . GLU A 1 72 ? -16.681 -11.805 4.914 1.00 95.19 72 GLU A N 1
ATOM 583 C CA . GLU A 1 72 ? -15.741 -12.931 4.840 1.00 95.19 72 GLU A CA 1
ATOM 584 C C . GLU A 1 72 ? -14.484 -12.739 5.703 1.00 95.19 72 GLU A C 1
ATOM 586 O O . GLU A 1 72 ? -13.916 -13.714 6.198 1.00 95.19 72 GLU A O 1
ATOM 591 N N . ASP A 1 73 ? -14.110 -11.492 6.002 1.00 93.25 73 ASP A N 1
ATOM 592 C CA . ASP A 1 73 ? -12.950 -11.181 6.840 1.00 93.25 73 ASP A CA 1
ATOM 593 C C . ASP A 1 73 ? -13.192 -11.421 8.335 1.00 93.25 73 ASP A C 1
ATOM 595 O O . ASP A 1 73 ? -12.265 -11.305 9.137 1.00 93.25 73 ASP A O 1
ATOM 599 N N . LYS A 1 74 ? -14.407 -11.818 8.738 1.00 95.56 74 LYS A N 1
ATOM 600 C CA . LYS A 1 74 ? -14.762 -12.100 10.139 1.00 95.56 74 LYS A CA 1
ATOM 601 C C . LYS A 1 74 ? -13.758 -13.018 10.841 1.00 95.56 74 LYS A C 1
ATOM 603 O O . LYS A 1 74 ? -13.456 -12.806 12.010 1.00 95.56 74 LYS A O 1
ATOM 608 N N . GLY A 1 75 ? -13.252 -14.037 10.143 1.00 93.25 75 GLY A N 1
ATOM 609 C CA . GLY A 1 75 ? -12.306 -15.008 10.704 1.00 93.25 75 GLY A CA 1
ATOM 610 C C . GLY A 1 75 ? -10.894 -14.461 10.947 1.00 93.25 75 GLY A C 1
ATOM 611 O O . GLY A 1 75 ? -10.104 -15.117 11.626 1.00 93.25 75 GLY A O 1
ATOM 612 N N . LYS A 1 76 ? -10.572 -13.278 10.405 1.00 93.12 76 LYS A N 1
ATOM 613 C CA . LYS A 1 76 ? -9.250 -12.646 10.516 1.00 93.12 76 LYS A CA 1
ATOM 614 C C . LYS A 1 76 ? -9.051 -11.897 11.835 1.00 93.12 76 LYS A C 1
ATOM 616 O O . LYS A 1 76 ? -7.908 -11.646 12.187 1.00 93.12 76 LYS A O 1
ATOM 621 N N . ILE A 1 77 ? -10.127 -11.572 12.558 1.00 95.62 77 ILE A N 1
ATOM 622 C CA . ILE A 1 77 ? -10.076 -10.828 13.825 1.00 95.62 77 ILE A CA 1
ATOM 623 C C . ILE A 1 77 ? -10.500 -11.729 14.980 1.00 95.62 77 ILE A C 1
ATOM 625 O O . ILE A 1 77 ? -11.540 -12.391 14.916 1.00 95.62 77 ILE A O 1
ATOM 629 N N . LYS A 1 78 ? -9.721 -11.726 16.067 1.00 95.69 78 LYS A N 1
ATOM 630 C CA . LYS A 1 78 ? -9.993 -12.555 17.250 1.00 95.69 78 LYS A CA 1
ATOM 631 C C . LYS A 1 78 ? -10.256 -11.712 18.494 1.00 95.69 78 LYS A C 1
ATOM 633 O O . LYS A 1 78 ? -9.619 -10.691 18.730 1.00 95.69 78 LYS A O 1
ATOM 638 N N . THR A 1 79 ? -11.172 -12.172 19.343 1.00 97.19 79 THR A N 1
ATOM 639 C CA . THR A 1 79 ? -11.389 -11.565 20.663 1.00 97.19 79 THR A CA 1
ATOM 640 C C . THR A 1 79 ? -10.098 -11.578 21.484 1.00 97.19 79 THR A C 1
ATOM 642 O O . THR A 1 79 ? -9.386 -12.579 21.528 1.00 97.19 79 THR A O 1
ATOM 645 N N . GLY A 1 80 ? -9.812 -10.461 22.151 1.00 95.31 80 GLY A N 1
ATOM 646 C CA . GLY A 1 80 ? -8.603 -10.231 22.937 1.00 95.31 80 GLY A CA 1
ATOM 647 C C . GLY A 1 80 ? -7.433 -9.649 22.142 1.00 95.31 80 GLY A C 1
ATOM 648 O O . GLY A 1 80 ? -6.467 -9.204 22.762 1.00 95.31 80 GLY A O 1
ATOM 649 N N . GLU A 1 81 ? -7.517 -9.619 20.811 1.00 95.75 81 GLU A N 1
ATOM 650 C CA . GLU A 1 81 ? -6.475 -9.087 19.935 1.00 95.75 81 GLU A CA 1
ATOM 651 C C . GLU A 1 81 ? -6.316 -7.567 20.085 1.00 95.75 81 GLU A C 1
ATOM 653 O O . GLU A 1 81 ? -7.285 -6.842 20.321 1.00 95.75 81 GLU A O 1
ATOM 658 N N . MET A 1 82 ? -5.077 -7.092 19.955 1.00 95.75 82 MET A N 1
ATOM 659 C CA . MET A 1 82 ? -4.740 -5.670 19.948 1.00 95.75 82 MET A CA 1
ATOM 660 C C . MET A 1 82 ? -4.562 -5.211 18.504 1.00 95.75 82 MET A C 1
ATOM 662 O O . MET A 1 82 ? -3.643 -5.665 17.827 1.00 95.75 82 MET A O 1
ATOM 666 N N . LEU A 1 83 ? -5.423 -4.302 18.054 1.00 93.19 83 LEU A N 1
ATOM 667 C CA . LEU A 1 83 ? -5.452 -3.792 16.689 1.00 93.19 83 LEU A CA 1
ATOM 668 C C . LEU A 1 83 ? -5.160 -2.292 16.661 1.00 93.19 83 LEU A C 1
ATOM 670 O O . LEU A 1 83 ? -5.549 -1.537 17.552 1.00 93.19 83 LEU A O 1
ATOM 674 N N . GLU A 1 84 ? -4.475 -1.864 15.611 1.00 91.75 84 GLU A N 1
ATOM 675 C CA . GLU A 1 84 ? -4.207 -0.460 15.313 1.00 91.75 84 GLU A CA 1
ATOM 676 C C . GLU A 1 84 ? -5.195 0.026 14.250 1.00 91.75 84 GLU A C 1
ATOM 678 O O . GLU A 1 84 ? -5.470 -0.694 13.289 1.00 91.75 84 GLU A O 1
ATOM 683 N N . LEU A 1 85 ? -5.750 1.224 14.429 1.00 89.75 85 LEU A N 1
ATOM 684 C CA . LEU A 1 85 ? -6.607 1.854 13.431 1.00 89.75 85 LEU A CA 1
ATOM 685 C C . LEU A 1 85 ? -5.754 2.684 12.475 1.00 89.75 85 LEU A C 1
ATOM 687 O O . LEU A 1 85 ? -5.119 3.660 12.878 1.00 89.75 85 LEU A O 1
ATOM 691 N N . TRP A 1 86 ? -5.799 2.316 11.204 1.00 83.19 86 TRP A N 1
ATOM 692 C CA . TRP A 1 86 ? -5.123 3.010 10.118 1.00 83.19 86 TRP A CA 1
ATOM 693 C C . TRP A 1 86 ? -6.156 3.777 9.286 1.00 83.19 86 TRP A C 1
ATOM 695 O O . TRP A 1 86 ? -7.247 3.271 9.040 1.00 83.19 86 TRP A O 1
ATOM 705 N N . ASP A 1 87 ? -5.832 4.998 8.868 1.00 81.19 87 ASP A N 1
ATOM 706 C CA . ASP A 1 87 ? -6.677 5.882 8.045 1.00 81.19 87 ASP A CA 1
ATOM 707 C C . ASP A 1 87 ? -6.034 6.111 6.669 1.00 81.19 87 ASP A C 1
ATOM 709 O O . ASP A 1 87 ? -5.226 5.297 6.248 1.00 81.19 87 ASP A O 1
ATOM 713 N N . ASP A 1 88 ? -6.348 7.189 5.948 1.00 80.94 88 ASP A N 1
ATOM 714 C CA . ASP A 1 88 ? -5.710 7.520 4.661 1.00 80.94 88 ASP A CA 1
ATOM 715 C C . ASP A 1 88 ? -4.341 8.204 4.821 1.00 80.94 88 ASP A C 1
ATOM 717 O O . ASP A 1 88 ? -3.781 8.669 3.837 1.00 80.94 88 ASP A O 1
ATOM 721 N N . TYR A 1 89 ? -3.771 8.287 6.024 1.00 84.62 89 TYR A N 1
ATOM 722 C CA . TYR A 1 89 ? -2.509 8.988 6.247 1.00 84.62 89 TYR A CA 1
ATOM 723 C C . TYR A 1 89 ? -1.320 8.033 6.373 1.00 84.62 89 TYR A C 1
ATOM 725 O O . TYR A 1 89 ? -1.454 6.840 6.665 1.00 84.62 89 TYR A O 1
ATOM 733 N N . VAL A 1 90 ? -0.134 8.579 6.135 1.00 88.19 90 VAL A N 1
ATOM 734 C CA . VAL A 1 90 ? 1.160 7.973 6.458 1.00 88.19 90 VAL A CA 1
ATOM 735 C C . VAL A 1 90 ? 1.954 8.954 7.308 1.00 88.19 90 VAL A C 1
ATOM 737 O O . VAL A 1 90 ? 1.875 10.167 7.099 1.00 88.19 90 VAL A O 1
ATOM 740 N N . GLU A 1 91 ? 2.692 8.442 8.289 1.00 89.50 91 GLU A N 1
ATOM 741 C CA . GLU A 1 91 ? 3.535 9.263 9.163 1.00 89.50 91 GLU A CA 1
ATOM 742 C C . GLU A 1 91 ? 4.987 9.181 8.680 1.00 89.50 91 GLU A C 1
ATOM 744 O O . GLU A 1 91 ? 5.536 8.09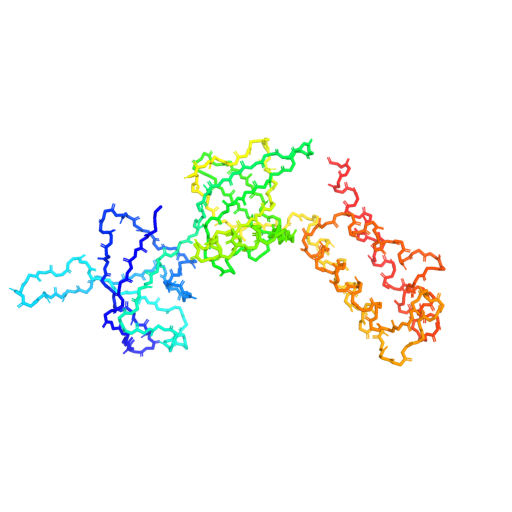5 8.490 1.00 89.50 91 GLU A O 1
ATOM 749 N N . VAL A 1 92 ? 5.615 10.330 8.446 1.00 91.81 92 VAL A N 1
ATOM 750 C CA . VAL A 1 92 ? 7.000 10.397 7.969 1.00 91.81 92 VAL A CA 1
ATOM 751 C C . VAL A 1 92 ? 7.928 10.185 9.157 1.00 91.81 92 VAL A C 1
ATOM 753 O O . VAL A 1 92 ? 8.101 11.065 9.996 1.00 91.81 92 VAL A O 1
ATOM 756 N N . VAL A 1 93 ? 8.560 9.019 9.236 1.00 91.25 93 VAL A N 1
ATOM 757 C CA . VAL A 1 93 ? 9.527 8.707 10.298 1.00 91.25 93 VAL A CA 1
ATOM 758 C C . VAL A 1 93 ? 10.829 9.463 10.060 1.00 91.25 93 VAL A C 1
ATOM 760 O O . VAL A 1 93 ? 11.425 10.019 10.986 1.00 91.25 93 VAL A O 1
ATOM 763 N N . GLU A 1 94 ? 11.268 9.484 8.804 1.00 92.94 94 GLU A N 1
ATOM 764 C CA . GLU A 1 94 ? 12.488 10.147 8.370 1.00 92.94 94 GLU A CA 1
ATOM 765 C C . GLU A 1 94 ? 12.450 10.389 6.860 1.00 92.94 94 GLU A C 1
ATOM 767 O O . GLU A 1 94 ? 11.745 9.692 6.132 1.00 92.94 94 GLU A O 1
ATOM 772 N N . SER A 1 95 ? 13.211 11.368 6.376 1.00 92.94 95 SER A N 1
ATOM 773 C CA . SER A 1 95 ? 13.358 11.612 4.945 1.00 92.94 95 SER A CA 1
ATOM 774 C C . SER A 1 95 ? 14.714 12.220 4.609 1.00 92.94 95 SER A C 1
ATOM 776 O O . SER A 1 95 ? 15.257 13.041 5.361 1.00 92.94 95 SER A O 1
ATOM 778 N N . PHE A 1 96 ? 15.224 11.873 3.435 1.00 90.56 96 PHE A N 1
ATOM 779 C CA . PHE A 1 96 ? 16.520 12.283 2.917 1.00 90.56 96 PHE A CA 1
ATOM 780 C C . PHE A 1 96 ? 16.369 12.748 1.475 1.00 90.56 96 PHE A C 1
ATOM 782 O O . PHE A 1 96 ? 15.571 12.192 0.726 1.00 90.56 96 PHE A O 1
ATOM 789 N N . LYS A 1 97 ? 17.149 13.758 1.098 1.00 89.69 97 LYS A N 1
ATOM 790 C CA . LYS A 1 97 ? 17.306 14.179 -0.292 1.00 89.69 97 LYS A CA 1
ATOM 791 C C . LYS A 1 97 ? 18.677 13.700 -0.760 1.00 89.69 97 LYS A C 1
ATOM 793 O O . LYS A 1 97 ? 19.668 13.938 -0.069 1.00 89.69 97 LYS A O 1
ATOM 798 N N . LEU A 1 98 ? 18.706 12.951 -1.853 1.00 83.44 98 LEU A N 1
ATOM 799 C CA . LEU A 1 98 ? 19.921 12.438 -2.472 1.00 83.44 98 LEU A CA 1
ATOM 800 C C . LEU A 1 98 ? 20.597 13.532 -3.307 1.00 83.44 98 LEU A C 1
ATOM 802 O O . LEU A 1 98 ? 20.013 14.578 -3.579 1.00 83.44 98 LEU A O 1
ATOM 806 N N . SER A 1 99 ? 21.842 13.283 -3.714 1.00 80.00 99 SER A N 1
ATOM 807 C CA . SER A 1 99 ? 22.630 14.208 -4.540 1.00 80.00 99 SER A CA 1
ATOM 808 C C . SER A 1 99 ? 22.064 14.431 -5.944 1.00 80.00 99 SER A C 1
ATOM 810 O O . SER A 1 99 ? 22.450 15.385 -6.605 1.00 80.00 99 SER A O 1
ATOM 812 N N . ASP A 1 100 ? 21.195 13.537 -6.407 1.00 77.62 100 ASP A N 1
ATOM 813 C CA . ASP A 1 100 ? 20.481 13.616 -7.683 1.00 77.62 100 ASP A CA 1
ATOM 814 C C . ASP A 1 100 ? 19.036 14.106 -7.506 1.00 77.62 100 ASP A C 1
ATOM 816 O O . ASP A 1 100 ? 18.162 13.781 -8.304 1.00 77.62 100 ASP A O 1
ATOM 820 N N . GLU A 1 101 ? 18.780 14.857 -6.432 1.00 78.69 101 GLU A N 1
ATOM 821 C CA . GLU A 1 101 ? 17.495 15.473 -6.084 1.00 78.69 101 GLU A CA 1
ATOM 822 C C . GLU A 1 101 ? 16.365 14.500 -5.703 1.00 78.69 101 GLU A C 1
ATOM 824 O O . GLU A 1 101 ? 15.333 14.940 -5.186 1.00 78.69 101 GLU A O 1
ATOM 829 N N . ARG A 1 102 ? 16.560 13.182 -5.847 1.00 82.31 102 ARG A N 1
ATOM 830 C CA . ARG A 1 102 ? 15.586 12.164 -5.427 1.00 82.31 102 ARG A CA 1
ATOM 831 C C . ARG A 1 102 ? 15.362 12.182 -3.917 1.00 82.31 102 ARG A C 1
ATOM 833 O O . ARG A 1 102 ? 16.288 12.404 -3.135 1.00 82.31 102 ARG A O 1
ATOM 840 N N . ILE A 1 103 ? 14.138 11.886 -3.484 1.00 91.12 103 ILE A N 1
ATOM 841 C CA . ILE A 1 103 ? 13.771 11.897 -2.065 1.00 91.12 103 ILE A CA 1
ATOM 842 C C . ILE A 1 103 ? 13.501 10.469 -1.600 1.00 91.12 103 ILE A C 1
ATOM 844 O O . ILE A 1 103 ? 12.646 9.785 -2.147 1.00 91.12 103 ILE A O 1
ATOM 848 N N . ILE A 1 104 ? 14.186 10.027 -0.548 1.00 90.38 104 ILE A N 1
ATOM 849 C CA . ILE A 1 104 ? 13.858 8.781 0.153 1.00 90.38 104 ILE A CA 1
ATOM 850 C C . ILE A 1 104 ? 13.114 9.144 1.431 1.00 90.38 104 ILE A C 1
ATOM 852 O O . ILE A 1 104 ? 13.611 9.948 2.219 1.00 90.38 104 ILE A O 1
ATOM 856 N N . ALA A 1 105 ? 11.955 8.538 1.668 1.00 92.38 105 ALA A N 1
ATOM 857 C CA . ALA A 1 105 ? 11.212 8.695 2.912 1.00 92.38 105 ALA A CA 1
ATOM 858 C C . ALA A 1 105 ? 10.938 7.340 3.567 1.00 92.38 105 ALA A C 1
ATOM 860 O O . ALA A 1 105 ? 10.435 6.417 2.932 1.00 92.38 105 ALA A O 1
ATOM 861 N N . SER A 1 106 ? 11.242 7.242 4.858 1.00 91.38 106 SER A N 1
ATOM 862 C CA . SER A 1 106 ? 10.785 6.157 5.720 1.00 91.38 106 SER A CA 1
ATOM 863 C C . SER A 1 106 ? 9.384 6.514 6.205 1.00 91.38 106 SER A C 1
ATOM 865 O O . SER A 1 106 ? 9.219 7.444 6.999 1.00 91.38 106 SER A O 1
ATOM 867 N N . LEU A 1 107 ? 8.377 5.805 5.712 1.00 89.94 107 LEU A N 1
ATOM 868 C CA . LEU A 1 107 ? 6.972 6.049 6.013 1.00 89.94 107 LEU A CA 1
ATOM 869 C C . LEU A 1 107 ? 6.450 4.951 6.932 1.00 89.94 107 LEU A C 1
ATOM 871 O O . LEU A 1 107 ? 6.625 3.764 6.658 1.00 89.94 107 LEU A O 1
ATOM 875 N N . GLN A 1 108 ? 5.796 5.353 8.018 1.00 87.44 108 GLN A N 1
ATOM 876 C CA . GLN A 1 108 ? 5.013 4.452 8.842 1.00 87.44 108 GLN A CA 1
ATOM 877 C C . GLN A 1 108 ? 3.612 4.331 8.242 1.00 87.44 108 GLN A C 1
ATOM 879 O O . GLN A 1 108 ? 2.831 5.289 8.233 1.00 87.44 108 GLN A O 1
ATOM 884 N N . CYS A 1 109 ? 3.304 3.150 7.721 1.00 80.00 109 CYS A N 1
ATOM 885 C CA . CYS A 1 109 ? 2.052 2.844 7.046 1.00 80.00 109 CYS A CA 1
ATOM 886 C C . CYS A 1 109 ? 1.720 1.364 7.194 1.00 80.00 109 CYS A C 1
ATOM 888 O O . CYS A 1 109 ? 2.611 0.530 7.285 1.00 80.00 109 CYS A O 1
ATOM 890 N N . TYR A 1 110 ? 0.440 1.017 7.142 1.00 72.38 110 TYR A N 1
ATOM 891 C CA . TYR A 1 110 ? 0.021 -0.377 7.144 1.00 72.38 110 TYR A CA 1
ATOM 892 C C . TYR A 1 110 ? 0.657 -1.184 5.973 1.00 72.38 110 TYR A C 1
ATOM 894 O O . TYR A 1 110 ? 0.732 -0.649 4.860 1.00 72.38 110 TYR A O 1
ATOM 902 N N . PRO A 1 111 ? 1.113 -2.440 6.177 1.00 59.31 111 PRO A N 1
ATOM 903 C CA . PRO A 1 111 ? 1.705 -3.266 5.119 1.00 59.31 111 PRO A CA 1
ATOM 904 C C . PRO A 1 111 ? 0.768 -3.453 3.914 1.00 59.31 111 PRO A C 1
ATOM 906 O O . PRO A 1 111 ? -0.399 -3.793 4.081 1.00 59.31 111 PRO A O 1
ATOM 909 N N . GLY A 1 112 ? 1.269 -3.245 2.692 1.00 59.38 112 GLY A N 1
ATOM 910 C CA . GLY A 1 112 ? 0.478 -3.382 1.455 1.00 59.38 112 GLY A CA 1
ATOM 911 C C . GLY A 1 112 ? -0.464 -2.208 1.151 1.00 59.38 112 GLY A C 1
ATOM 912 O O . GLY A 1 112 ? -1.292 -2.288 0.250 1.00 59.38 112 GLY A O 1
ATOM 913 N N . LYS A 1 113 ? -0.373 -1.099 1.897 1.00 65.06 113 LYS A N 1
ATOM 914 C CA . LYS A 1 113 ? -1.181 0.108 1.646 1.00 65.06 113 LYS A CA 1
ATOM 915 C C . LYS A 1 113 ? -0.639 0.975 0.504 1.00 65.06 113 LYS A C 1
ATOM 917 O O . LYS A 1 113 ? -1.395 1.757 -0.067 1.00 65.06 113 LYS A O 1
ATOM 922 N N . LEU A 1 114 ? 0.654 0.870 0.204 1.00 68.81 114 LEU A N 1
ATOM 923 C CA . LEU A 1 114 ? 1.344 1.729 -0.758 1.00 68.81 114 LEU A CA 1
ATOM 924 C C . LEU A 1 114 ? 1.751 0.946 -2.014 1.00 68.81 114 LEU A C 1
ATOM 926 O O . LEU A 1 114 ? 2.892 1.016 -2.460 1.00 68.81 114 LEU A O 1
ATOM 930 N N . ASP A 1 115 ? 0.797 0.193 -2.568 1.00 61.34 115 ASP A N 1
ATOM 931 C CA . ASP A 1 115 ? 0.962 -0.506 -3.842 1.00 61.34 115 ASP A CA 1
ATOM 932 C C . ASP A 1 115 ? 0.615 0.440 -5.002 1.00 61.34 115 ASP A C 1
ATOM 934 O O . ASP A 1 115 ? -0.552 0.755 -5.252 1.00 61.34 115 ASP A O 1
ATOM 938 N N . GLY A 1 116 ? 1.646 0.887 -5.722 1.00 62.72 116 GLY A N 1
ATOM 939 C CA . GLY A 1 116 ? 1.526 1.713 -6.924 1.00 62.72 116 GLY A CA 1
ATOM 940 C C . GLY A 1 116 ? 1.782 3.211 -6.706 1.00 62.72 116 GLY A C 1
ATOM 941 O O . GLY A 1 116 ? 2.091 3.643 -5.594 1.00 62.72 116 GLY A O 1
ATOM 942 N N . PRO A 1 117 ? 1.681 4.017 -7.780 1.00 66.56 117 PRO A N 1
ATOM 943 C CA . PRO A 1 117 ? 1.853 5.458 -7.695 1.00 66.56 117 PRO A CA 1
ATOM 944 C C . PRO A 1 117 ? 0.743 6.069 -6.847 1.00 66.56 117 PRO A C 1
ATOM 946 O O . PRO A 1 117 ? -0.430 6.035 -7.217 1.00 66.56 117 PRO A O 1
ATOM 949 N N . LEU A 1 118 ? 1.112 6.656 -5.717 1.00 82.25 118 LEU A N 1
ATOM 950 C CA . LEU A 1 118 ? 0.171 7.344 -4.842 1.00 82.25 118 LEU A CA 1
ATOM 951 C C . LEU A 1 118 ? 0.601 8.786 -4.675 1.00 82.25 118 LEU A C 1
ATOM 953 O O . LEU A 1 118 ? 1.781 9.064 -4.471 1.00 82.25 118 LEU A O 1
ATOM 957 N N . GLU A 1 119 ? -0.358 9.701 -4.732 1.00 87.81 119 GLU A N 1
ATOM 958 C CA . GLU A 1 119 ? -0.099 11.078 -4.349 1.00 87.81 119 GLU A CA 1
ATOM 959 C C . GLU A 1 119 ? -0.218 11.191 -2.822 1.00 87.81 119 GLU A C 1
ATOM 961 O O . GLU A 1 119 ? -1.149 10.687 -2.191 1.00 87.81 119 GLU A O 1
ATOM 966 N N . LEU A 1 120 ? 0.783 11.817 -2.221 1.00 90.44 120 LEU A N 1
ATOM 967 C CA . LEU A 1 120 ? 0.882 12.118 -0.806 1.00 90.44 120 LEU A CA 1
ATOM 968 C C . LEU A 1 120 ? 0.796 13.632 -0.659 1.00 90.44 120 LEU A C 1
ATOM 970 O O . LEU A 1 120 ? 1.603 14.338 -1.252 1.00 90.44 120 LEU A O 1
ATOM 974 N N . THR A 1 121 ? -0.151 14.136 0.127 1.00 90.56 121 THR A N 1
ATOM 975 C CA . THR A 1 121 ? -0.334 15.581 0.343 1.00 90.56 121 THR A CA 1
ATOM 976 C C . THR A 1 121 ? -0.136 15.941 1.812 1.00 90.56 121 THR A C 1
ATOM 978 O O . THR A 1 121 ? -0.732 15.304 2.682 1.00 90.56 121 THR A O 1
ATOM 981 N N . ASP A 1 122 ? 0.672 16.957 2.116 1.00 91.62 122 ASP A N 1
ATOM 982 C CA . ASP A 1 122 ? 0.809 17.465 3.489 1.00 91.62 122 ASP A CA 1
ATOM 983 C C . ASP A 1 122 ? -0.283 18.488 3.862 1.00 91.62 122 ASP A C 1
ATOM 985 O O . ASP A 1 122 ? -1.137 18.866 3.060 1.00 91.62 122 ASP A O 1
ATOM 989 N N . ALA A 1 123 ? -0.249 18.976 5.104 1.00 84.38 123 ALA A N 1
ATOM 990 C CA . ALA A 1 123 ? -1.197 19.977 5.596 1.00 84.38 123 ALA A CA 1
ATOM 991 C C . ALA A 1 123 ? -1.087 21.353 4.904 1.00 84.38 123 ALA A C 1
ATOM 993 O O . ALA A 1 123 ? -2.009 22.160 5.007 1.00 84.38 123 ALA A O 1
ATOM 994 N N . THR A 1 124 ? 0.026 21.634 4.222 1.00 87.31 124 THR A N 1
ATOM 995 C CA . THR A 1 124 ? 0.254 22.878 3.468 1.00 87.31 124 THR A CA 1
ATOM 996 C C . THR A 1 124 ? -0.199 22.777 2.010 1.00 87.31 124 THR A C 1
ATOM 998 O O . THR A 1 124 ? -0.203 23.783 1.306 1.00 87.31 124 THR A O 1
ATOM 1001 N N . GLY A 1 125 ? -0.603 21.583 1.564 1.00 86.00 125 GLY A N 1
ATOM 1002 C CA . GLY A 1 125 ? -0.980 21.303 0.181 1.00 86.00 125 GLY A CA 1
ATOM 1003 C C . GLY A 1 125 ? 0.196 20.927 -0.721 1.00 86.00 125 GLY A C 1
ATOM 1004 O O . GLY A 1 125 ? -0.001 20.800 -1.927 1.00 86.00 125 GLY A O 1
ATOM 1005 N N . ARG A 1 126 ? 1.400 20.735 -0.167 1.00 91.50 126 ARG A N 1
ATOM 1006 C CA . ARG A 1 126 ? 2.547 20.196 -0.911 1.00 91.50 126 ARG A CA 1
ATOM 1007 C C . ARG A 1 126 ? 2.320 18.726 -1.216 1.00 91.50 126 ARG A C 1
ATOM 1009 O O . ARG A 1 126 ? 1.715 18.019 -0.407 1.00 91.50 126 ARG A O 1
ATOM 1016 N N . LYS A 1 127 ? 2.808 18.285 -2.372 1.00 91.81 127 LYS A N 1
ATOM 1017 C CA . LYS A 1 127 ? 2.474 16.988 -2.950 1.00 91.81 127 LYS A CA 1
ATOM 1018 C C . LYS A 1 127 ? 3.722 16.208 -3.338 1.00 91.81 127 LYS A C 1
ATOM 1020 O O . LYS A 1 127 ? 4.675 16.756 -3.887 1.00 91.81 127 LYS A O 1
ATOM 1025 N N . TRP A 1 128 ? 3.672 14.903 -3.112 1.00 91.81 128 TRP A N 1
ATOM 1026 C CA . TRP A 1 128 ? 4.687 13.957 -3.553 1.00 91.81 128 TRP A CA 1
ATOM 1027 C C . TRP A 1 128 ? 4.033 12.765 -4.236 1.00 91.81 128 TRP A C 1
ATOM 1029 O O . TRP A 1 128 ? 3.022 12.262 -3.760 1.00 91.81 128 TRP A O 1
ATOM 1039 N N . VAL A 1 129 ? 4.638 12.267 -5.306 1.00 88.69 129 VAL A N 1
ATOM 1040 C CA . VAL A 1 129 ? 4.313 10.968 -5.889 1.00 88.69 129 VAL A CA 1
ATOM 1041 C C . VAL A 1 129 ? 5.198 9.918 -5.235 1.00 88.69 129 VAL A C 1
ATOM 1043 O O . VAL A 1 129 ? 6.424 9.970 -5.335 1.00 88.69 129 VAL A O 1
ATOM 1046 N N . LEU A 1 130 ? 4.578 8.943 -4.585 1.00 87.00 130 LEU A N 1
ATOM 1047 C CA . LEU A 1 130 ? 5.232 7.717 -4.159 1.00 87.00 130 LEU A CA 1
ATOM 1048 C C . LEU A 1 130 ? 5.487 6.846 -5.388 1.00 87.00 130 LEU A C 1
ATOM 1050 O O . LEU A 1 130 ? 4.544 6.504 -6.090 1.00 87.00 130 LEU A O 1
ATOM 1054 N N . LYS A 1 131 ? 6.748 6.513 -5.676 1.00 81.25 131 LYS A N 1
ATOM 1055 C CA . LYS A 1 131 ? 7.130 5.743 -6.872 1.00 81.25 131 LYS A CA 1
ATOM 1056 C C . LYS A 1 131 ? 7.179 4.251 -6.605 1.00 81.25 131 LYS A C 1
ATOM 1058 O O . LYS A 1 131 ? 6.492 3.478 -7.264 1.00 81.25 131 LYS A O 1
ATOM 1063 N N . CYS A 1 132 ? 8.009 3.855 -5.650 1.00 75.81 132 CYS A N 1
ATOM 1064 C CA . CYS A 1 132 ? 8.241 2.458 -5.327 1.00 75.81 132 CYS A CA 1
ATOM 1065 C C . CYS A 1 132 ? 8.774 2.305 -3.905 1.00 75.81 132 CYS A C 1
ATOM 1067 O O . CYS A 1 132 ? 9.356 3.232 -3.329 1.00 75.81 132 CYS A O 1
ATOM 1069 N N . GLU A 1 133 ? 8.571 1.114 -3.353 1.00 80.38 133 GLU A N 1
ATOM 1070 C CA . GLU A 1 133 ? 9.226 0.675 -2.129 1.00 80.38 133 GLU A CA 1
ATOM 1071 C C . GLU A 1 133 ? 10.683 0.301 -2.432 1.00 80.38 133 GLU A C 1
ATOM 1073 O O . GLU A 1 133 ? 10.974 -0.465 -3.353 1.00 80.38 133 GLU A O 1
ATOM 1078 N N . ILE A 1 134 ? 11.612 0.825 -1.637 1.00 77.81 134 ILE A N 1
ATOM 1079 C CA . ILE A 1 134 ? 13.033 0.510 -1.737 1.00 77.81 134 ILE A CA 1
ATOM 1080 C C . ILE A 1 134 ? 13.314 -0.704 -0.853 1.00 77.81 134 ILE A C 1
ATOM 1082 O O . ILE A 1 134 ? 13.364 -0.607 0.374 1.00 77.81 134 ILE A O 1
ATOM 1086 N N . LYS A 1 135 ? 13.564 -1.854 -1.482 1.00 71.12 135 LYS A N 1
ATOM 1087 C CA . LYS A 1 135 ? 14.061 -3.046 -0.788 1.00 71.12 135 LYS A CA 1
ATOM 1088 C C . LYS A 1 135 ? 15.574 -2.940 -0.637 1.00 71.12 135 LYS A C 1
ATOM 1090 O O . LYS A 1 135 ? 16.325 -3.236 -1.561 1.00 71.12 135 LYS A O 1
ATOM 1095 N N . VAL A 1 136 ? 16.034 -2.488 0.527 1.00 60.19 136 VAL A N 1
ATOM 1096 C CA . VAL A 1 136 ? 17.473 -2.393 0.804 1.00 60.19 136 VAL A CA 1
ATOM 1097 C C . VAL A 1 136 ? 18.044 -3.792 1.053 1.00 60.19 136 VAL A C 1
ATOM 1099 O O . VAL A 1 136 ? 17.763 -4.412 2.076 1.00 60.19 136 VAL A O 1
ATOM 1102 N N . SER A 1 137 ? 18.892 -4.281 0.148 1.00 48.00 137 SER A N 1
ATOM 1103 C CA . SER A 1 137 ? 19.780 -5.418 0.411 1.00 48.00 137 SER A CA 1
ATOM 1104 C C . SER A 1 137 ? 21.045 -4.916 1.111 1.00 48.00 137 SER A C 1
ATOM 1106 O O . SER A 1 137 ? 21.714 -4.018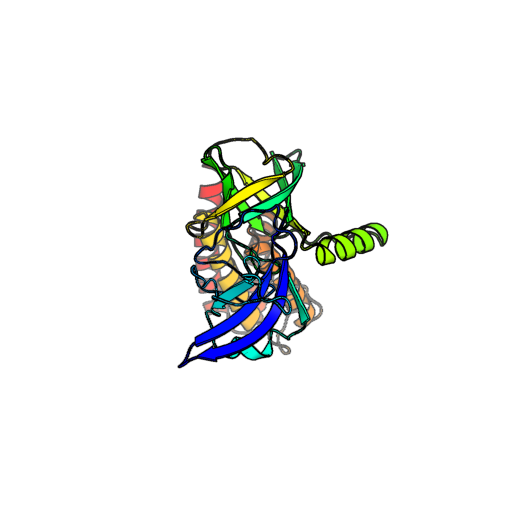 0.599 1.00 48.00 137 SER A O 1
ATOM 1108 N N . GLY A 1 138 ? 21.398 -5.462 2.276 1.00 47.03 138 GLY A N 1
ATOM 1109 C CA . GLY A 1 138 ? 22.563 -4.979 3.021 1.00 47.03 138 GLY A CA 1
ATOM 1110 C C . GLY A 1 138 ? 23.145 -5.970 4.023 1.00 47.03 138 GLY A C 1
ATOM 1111 O O . GLY A 1 138 ? 22.762 -7.133 4.079 1.00 47.03 138 GLY A O 1
ATOM 1112 N N . SER A 1 139 ? 24.106 -5.487 4.811 1.00 52.53 139 SER A N 1
ATOM 1113 C CA . SER A 1 139 ? 24.784 -6.242 5.874 1.00 52.53 139 SER A CA 1
ATOM 1114 C C . SER A 1 139 ? 23.816 -6.800 6.932 1.00 52.53 139 SER A C 1
ATOM 1116 O O . SER A 1 139 ? 22.679 -6.349 7.046 1.00 52.53 139 SER A O 1
ATOM 1118 N N . PHE A 1 140 ? 24.268 -7.729 7.779 1.00 48.88 140 PHE A N 1
ATOM 1119 C CA . PHE A 1 140 ? 23.453 -8.285 8.873 1.00 48.88 140 PHE A CA 1
ATOM 1120 C C . PHE A 1 140 ? 22.820 -7.205 9.782 1.00 48.88 140 PHE A C 1
ATOM 1122 O O . PHE A 1 140 ? 21.652 -7.311 10.146 1.00 48.88 140 PHE A O 1
ATOM 1129 N N . ALA A 1 141 ? 23.538 -6.111 10.067 1.00 58.69 141 ALA A N 1
ATOM 1130 C CA . ALA A 1 141 ? 23.004 -4.973 10.825 1.00 58.69 141 ALA A CA 1
ATOM 1131 C C . ALA A 1 141 ? 21.865 -4.242 10.081 1.00 58.69 141 ALA A C 1
ATOM 1133 O O . ALA A 1 141 ? 20.91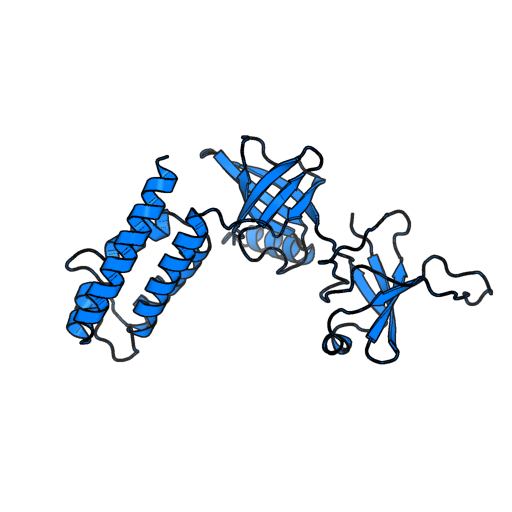3 -3.757 10.692 1.00 58.69 141 ALA A O 1
ATOM 1134 N N . THR A 1 142 ? 21.940 -4.193 8.750 1.00 60.91 142 THR A N 1
ATOM 1135 C CA . THR A 1 142 ? 20.881 -3.669 7.879 1.00 60.91 142 THR A CA 1
ATOM 1136 C C . THR A 1 142 ? 19.639 -4.561 7.946 1.00 60.91 142 THR A C 1
ATOM 1138 O O . THR A 1 142 ? 18.536 -4.045 8.093 1.00 60.91 142 THR A O 1
ATOM 1141 N N . TYR A 1 143 ? 19.811 -5.886 7.944 1.00 55.44 143 TYR A N 1
ATOM 1142 C CA . TYR A 1 143 ? 18.710 -6.842 8.117 1.00 55.44 143 TYR A CA 1
ATOM 1143 C C . TYR A 1 143 ? 18.019 -6.725 9.478 1.00 55.44 143 TYR A C 1
ATOM 1145 O O . TYR A 1 143 ? 16.792 -6.759 9.546 1.00 55.44 143 TYR A O 1
ATOM 1153 N N . GLU A 1 144 ? 18.775 -6.564 10.565 1.00 59.06 144 GLU A N 1
ATOM 1154 C CA . GLU A 1 144 ? 18.203 -6.436 11.911 1.00 59.06 144 GLU A CA 1
ATOM 1155 C C . GLU A 1 144 ? 17.381 -5.145 12.057 1.00 59.06 144 GLU A C 1
ATOM 1157 O O . GLU A 1 144 ? 16.297 -5.149 12.650 1.00 59.06 144 GLU A O 1
ATOM 1162 N N . LYS A 1 145 ? 17.853 -4.053 11.439 1.00 65.62 145 LYS A N 1
ATOM 1163 C CA . LYS A 1 145 ? 17.110 -2.793 11.342 1.00 65.62 145 LYS A CA 1
ATOM 1164 C C . LYS A 1 145 ? 15.833 -2.955 10.511 1.00 65.62 145 LYS A C 1
ATOM 1166 O O . LYS A 1 145 ? 14.767 -2.628 11.015 1.00 65.62 145 LYS A O 1
ATOM 1171 N N . ILE A 1 146 ? 15.915 -3.536 9.311 1.00 62.47 146 ILE A N 1
ATOM 1172 C CA . ILE A 1 146 ? 14.752 -3.788 8.436 1.00 62.47 146 ILE A CA 1
ATOM 1173 C C . ILE A 1 146 ? 13.717 -4.687 9.128 1.00 62.47 146 ILE A C 1
ATOM 1175 O O . ILE A 1 146 ? 12.522 -4.420 9.064 1.00 62.47 146 ILE A O 1
ATOM 1179 N N . SER A 1 147 ? 14.159 -5.725 9.842 1.00 58.00 147 SER A N 1
ATOM 1180 C CA . SER A 1 147 ? 13.277 -6.626 10.594 1.00 58.00 147 SER A CA 1
ATOM 1181 C C . SER A 1 147 ? 12.542 -5.901 11.728 1.00 58.00 147 SER A C 1
ATOM 1183 O O . SER A 1 147 ? 11.347 -6.115 11.944 1.00 58.00 147 SER A O 1
ATOM 1185 N N . ASN A 1 148 ? 13.228 -5.005 12.442 1.00 67.62 148 ASN A N 1
ATOM 1186 C CA . ASN A 1 148 ? 12.614 -4.200 13.497 1.00 67.62 148 ASN A CA 1
ATOM 1187 C C . ASN A 1 148 ? 11.708 -3.085 12.952 1.00 67.62 148 ASN A C 1
ATOM 1189 O O . ASN A 1 148 ? 10.667 -2.815 13.552 1.00 67.62 148 ASN A O 1
ATOM 1193 N N . ASP A 1 149 ? 12.066 -2.475 11.825 1.00 71.44 149 ASP A N 1
ATOM 1194 C CA . ASP A 1 149 ? 11.268 -1.450 11.148 1.00 71.44 149 ASP A CA 1
ATOM 1195 C C . ASP A 1 149 ? 10.000 -2.062 10.528 1.00 71.44 149 ASP A C 1
ATOM 1197 O O . ASP A 1 149 ? 8.907 -1.533 10.732 1.00 71.44 149 ASP A O 1
ATOM 1201 N N . GLY A 1 150 ? 10.091 -3.254 9.930 1.00 60.91 150 GLY A N 1
ATOM 1202 C CA . GLY A 1 150 ? 8.935 -4.019 9.453 1.00 60.91 150 GLY A CA 1
ATOM 1203 C C . GLY A 1 150 ? 7.955 -4.382 10.576 1.00 60.91 150 GLY A C 1
ATOM 1204 O O . GLY A 1 150 ? 6.750 -4.218 10.418 1.00 60.91 150 GLY A O 1
ATOM 1205 N N . LYS A 1 151 ? 8.449 -4.756 11.769 1.00 64.69 151 LYS A N 1
ATOM 1206 C CA . LYS A 1 151 ? 7.596 -4.953 12.965 1.00 64.69 151 LYS A CA 1
ATOM 1207 C C . LYS A 1 151 ? 6.890 -3.675 13.428 1.00 64.69 151 LYS A C 1
ATOM 1209 O O . LYS A 1 151 ? 5.907 -3.756 14.161 1.00 64.69 151 LYS A O 1
ATOM 1214 N N . ARG A 1 152 ? 7.408 -2.505 13.052 1.00 71.00 152 ARG A N 1
ATOM 1215 C CA . ARG A 1 152 ? 6.828 -1.185 13.344 1.00 71.00 152 ARG A CA 1
ATOM 1216 C C . ARG A 1 152 ? 6.043 -0.614 12.164 1.00 71.00 152 ARG A C 1
ATOM 1218 O O . ARG A 1 152 ? 5.578 0.524 12.264 1.00 71.00 152 ARG A O 1
ATOM 1225 N N . ASN A 1 153 ? 5.880 -1.397 11.094 1.00 77.81 153 ASN A N 1
ATOM 1226 C CA . ASN A 1 153 ? 5.237 -1.000 9.847 1.00 77.81 153 ASN A CA 1
ATOM 1227 C C . ASN A 1 153 ? 5.896 0.238 9.213 1.00 77.81 153 ASN A C 1
ATOM 1229 O O . ASN A 1 153 ? 5.214 1.154 8.760 1.00 77.81 153 ASN A O 1
ATOM 1233 N N . ILE A 1 154 ? 7.229 0.296 9.253 1.00 84.06 154 ILE A N 1
ATOM 1234 C CA . ILE A 1 154 ? 8.038 1.362 8.660 1.00 84.06 154 ILE A CA 1
ATOM 1235 C C . ILE A 1 154 ? 8.698 0.808 7.401 1.00 84.06 154 ILE A C 1
ATOM 1237 O O . ILE A 1 154 ? 9.460 -0.155 7.470 1.00 84.06 154 ILE A O 1
ATOM 1241 N N . PHE A 1 155 ? 8.429 1.449 6.269 1.00 83.75 155 PHE A N 1
ATOM 1242 C CA . PHE A 1 155 ? 8.935 1.050 4.958 1.00 83.75 155 PHE A CA 1
ATOM 1243 C C . PHE A 1 155 ? 9.575 2.250 4.261 1.00 83.75 155 PHE A C 1
ATOM 1245 O O . PHE A 1 155 ? 9.201 3.398 4.512 1.00 83.75 155 PHE A O 1
ATOM 1252 N N . GLN A 1 156 ? 10.567 2.000 3.410 1.00 87.38 156 GLN A N 1
ATOM 1253 C CA . GLN A 1 156 ? 11.276 3.059 2.695 1.00 87.38 156 GLN A CA 1
ATOM 1254 C C . GLN A 1 156 ? 10.723 3.206 1.287 1.00 87.38 156 GLN A C 1
ATOM 1256 O O . GLN A 1 156 ? 10.599 2.221 0.568 1.00 87.38 156 GLN A O 1
ATOM 1261 N N . TYR A 1 157 ? 10.442 4.440 0.885 1.00 87.56 157 TYR A N 1
ATOM 1262 C CA . TYR A 1 157 ? 9.893 4.751 -0.427 1.00 87.56 157 TYR A CA 1
ATOM 1263 C C . TYR A 1 157 ? 10.699 5.830 -1.125 1.00 87.56 157 TYR A C 1
ATOM 1265 O O . TYR A 1 157 ? 11.203 6.762 -0.490 1.00 87.56 157 TYR A O 1
ATOM 1273 N N . LEU A 1 158 ? 10.760 5.716 -2.447 1.00 87.62 158 LEU A N 1
ATOM 1274 C CA . LEU A 1 158 ? 11.181 6.798 -3.320 1.00 87.62 158 LEU A CA 1
ATOM 1275 C C . LEU A 1 158 ? 9.997 7.748 -3.544 1.00 87.62 158 LEU A C 1
ATOM 1277 O O . LEU A 1 158 ? 8.926 7.320 -3.982 1.00 87.62 158 LEU A O 1
ATOM 1281 N N . LEU A 1 159 ? 10.204 9.029 -3.252 1.00 90.12 159 LEU A N 1
ATOM 1282 C CA . LEU A 1 159 ? 9.254 10.110 -3.478 1.00 90.12 159 LEU A CA 1
ATOM 1283 C C . LEU A 1 159 ? 9.777 11.068 -4.553 1.00 90.12 159 LEU A C 1
ATOM 1285 O O . LEU A 1 159 ? 10.965 11.393 -4.592 1.00 90.12 159 LEU A O 1
ATOM 1289 N N . GLU A 1 160 ? 8.861 11.574 -5.370 1.00 88.00 160 GLU A N 1
ATOM 1290 C CA . GLU A 1 160 ? 9.083 12.675 -6.309 1.00 88.00 160 GLU A CA 1
ATOM 1291 C C . GLU A 1 160 ? 8.173 13.839 -5.918 1.00 88.00 160 GLU A C 1
ATOM 1293 O O . GLU A 1 160 ? 6.972 13.652 -5.745 1.00 88.00 160 GLU A O 1
ATOM 1298 N N . SER A 1 161 ? 8.724 15.030 -5.718 1.00 88.12 161 SER A N 1
ATOM 1299 C CA . SER A 1 161 ? 7.929 16.211 -5.384 1.00 88.12 161 SER A CA 1
ATOM 1300 C C . SER A 1 161 ? 7.218 16.789 -6.610 1.00 88.12 161 SER A C 1
ATOM 1302 O O . SER A 1 161 ? 7.768 16.780 -7.707 1.00 88.12 161 SER A O 1
ATOM 1304 N N . ILE A 1 162 ? 6.008 17.320 -6.418 1.00 85.12 162 ILE A N 1
ATOM 1305 C CA . ILE A 1 162 ? 5.216 17.972 -7.472 1.00 85.12 162 ILE A CA 1
ATOM 1306 C C . ILE A 1 162 ? 5.262 19.486 -7.246 1.00 85.12 162 ILE A C 1
ATOM 1308 O O . ILE A 1 162 ? 4.880 19.959 -6.177 1.00 85.12 162 ILE A O 1
ATOM 1312 N N . ASP A 1 163 ? 5.736 20.241 -8.239 1.00 84.94 163 ASP A N 1
ATOM 1313 C CA . ASP A 1 163 ? 5.798 21.714 -8.231 1.00 84.94 163 ASP A CA 1
ATOM 1314 C C . ASP A 1 163 ? 6.611 22.341 -7.074 1.00 84.94 163 ASP A C 1
ATOM 1316 O O . ASP A 1 163 ? 6.466 23.523 -6.755 1.00 84.94 163 ASP A O 1
ATOM 1320 N N . HIS A 1 164 ? 7.490 21.568 -6.426 1.00 86.12 164 HIS A N 1
ATOM 1321 C CA . HIS A 1 164 ? 8.430 22.063 -5.417 1.00 86.12 164 HIS A CA 1
ATOM 1322 C C . HIS A 1 164 ? 9.637 21.132 -5.255 1.00 86.12 164 HIS A C 1
ATOM 1324 O O . HIS A 1 164 ? 9.621 19.997 -5.710 1.00 86.12 164 HIS A O 1
ATOM 1330 N N . GLU A 1 165 ? 10.660 21.568 -4.514 1.00 84.88 165 GLU A N 1
ATOM 1331 C CA . GLU A 1 165 ? 11.895 20.792 -4.279 1.00 84.88 165 GLU A CA 1
ATOM 1332 C C . GLU A 1 165 ? 12.052 20.287 -2.833 1.00 84.88 165 GLU A C 1
ATOM 1334 O O . GLU A 1 165 ? 13.067 19.682 -2.468 1.00 84.88 165 GLU A O 1
ATOM 1339 N N . SER A 1 166 ? 11.073 20.574 -1.967 1.00 90.19 166 SER A N 1
ATOM 1340 C CA . SER A 1 166 ? 11.148 20.215 -0.550 1.00 90.19 166 SER A CA 1
ATOM 1341 C C . SER A 1 166 ? 10.810 18.745 -0.289 1.00 90.19 166 SER A C 1
ATOM 1343 O O . SER A 1 166 ? 9.826 18.222 -0.812 1.00 90.19 166 SER A O 1
ATOM 1345 N N . LYS A 1 167 ? 11.579 18.105 0.598 1.00 93.25 167 LYS A N 1
ATOM 1346 C CA . LYS A 1 167 ? 11.243 16.801 1.189 1.00 93.25 167 LYS A CA 1
ATOM 1347 C C . LYS A 1 167 ? 10.220 16.955 2.326 1.00 93.25 167 LYS A C 1
ATOM 1349 O O . LYS A 1 167 ? 10.212 18.009 2.971 1.00 93.25 167 LYS A O 1
ATOM 1354 N N . PRO A 1 168 ? 9.410 15.925 2.624 1.00 94.06 168 PRO A N 1
ATOM 1355 C CA . PRO A 1 168 ? 8.538 15.962 3.792 1.00 94.06 168 PRO A CA 1
ATOM 1356 C C . PRO A 1 168 ? 9.376 15.958 5.078 1.00 94.06 168 PRO A C 1
ATOM 1358 O O . PRO A 1 168 ? 10.474 15.399 5.112 1.00 94.06 168 PRO A O 1
ATOM 1361 N N . SER A 1 169 ? 8.900 16.592 6.139 1.00 93.31 169 SER A N 1
ATOM 1362 C CA . SER A 1 169 ? 9.597 16.667 7.427 1.00 93.31 169 SER A CA 1
ATOM 1363 C C . SER A 1 169 ? 9.282 15.463 8.309 1.00 93.31 169 SER A C 1
ATOM 1365 O O . SER A 1 169 ? 8.279 14.776 8.141 1.00 93.31 169 SER A O 1
ATOM 1367 N N . LYS A 1 170 ? 10.159 15.193 9.278 1.00 91.94 170 LYS A N 1
ATOM 1368 C CA . LYS A 1 170 ? 9.909 14.164 10.289 1.00 91.94 170 LYS A CA 1
ATOM 1369 C C . LYS A 1 170 ? 8.633 14.493 11.073 1.00 91.94 170 LYS A C 1
ATOM 1371 O O . LYS A 1 170 ? 8.465 15.623 11.521 1.00 91.94 170 LYS A O 1
ATOM 1376 N N . ASN A 1 171 ? 7.812 13.473 11.296 1.00 87.50 171 ASN A N 1
ATOM 1377 C CA . ASN A 1 171 ? 6.477 13.507 11.893 1.00 87.50 171 ASN A CA 1
ATOM 1378 C C . ASN A 1 171 ? 5.401 14.198 11.038 1.00 87.50 171 ASN A C 1
ATOM 1380 O O . ASN A 1 171 ? 4.282 14.380 11.526 1.00 87.50 171 ASN A O 1
ATOM 1384 N N . ASP A 1 172 ? 5.690 14.560 9.782 1.00 88.81 172 ASP A N 1
ATOM 1385 C CA . ASP A 1 172 ? 4.636 15.012 8.876 1.00 88.81 172 ASP A CA 1
ATOM 1386 C C . ASP A 1 172 ? 3.628 13.878 8.665 1.00 88.81 172 ASP A C 1
ATOM 1388 O O . ASP A 1 172 ? 3.994 12.712 8.479 1.00 88.81 172 ASP A O 1
ATOM 1392 N N . LYS A 1 173 ? 2.342 14.232 8.684 1.00 88.19 173 LYS A N 1
ATOM 1393 C CA . LYS A 1 173 ? 1.257 13.343 8.273 1.00 88.19 173 LYS A CA 1
ATOM 1394 C C . LYS A 1 173 ? 0.886 13.661 6.837 1.00 88.19 173 LYS A C 1
ATOM 1396 O O . LYS A 1 173 ? 0.355 14.738 6.565 1.00 88.19 173 LYS A O 1
ATOM 1401 N N . LEU A 1 174 ? 1.142 12.720 5.938 1.00 89.44 174 LEU A N 1
ATOM 1402 C CA . LEU A 1 174 ? 0.819 12.867 4.526 1.00 89.44 174 LEU A CA 1
ATOM 1403 C C . LEU A 1 174 ? -0.459 12.098 4.219 1.00 89.44 174 LEU A C 1
ATOM 1405 O O . LEU A 1 174 ? -0.565 10.916 4.543 1.00 89.44 174 LEU A O 1
ATOM 1409 N N . LYS A 1 175 ? -1.434 12.769 3.613 1.00 87.81 175 LYS A N 1
ATOM 1410 C CA . LYS A 1 175 ? -2.681 12.161 3.159 1.00 87.81 175 LYS A CA 1
ATOM 1411 C C . LYS A 1 175 ? -2.445 11.449 1.834 1.00 87.81 175 LYS A C 1
ATOM 1413 O O . LYS A 1 175 ? -1.980 12.079 0.891 1.00 87.81 175 LYS A O 1
ATOM 1418 N N . ILE A 1 176 ? -2.813 10.180 1.755 1.00 84.31 176 ILE A N 1
ATOM 1419 C CA . ILE A 1 176 ? -2.842 9.407 0.518 1.00 84.31 176 ILE A CA 1
ATOM 1420 C C . ILE A 1 176 ? -4.081 9.818 -0.279 1.00 84.31 176 ILE A C 1
ATOM 1422 O O . ILE A 1 176 ? -5.211 9.710 0.203 1.00 84.31 176 ILE A O 1
ATOM 1426 N N . THR A 1 177 ? -3.882 10.248 -1.518 1.00 78.12 177 THR A N 1
ATOM 1427 C CA . THR A 1 177 ? -4.941 10.485 -2.497 1.00 78.12 177 THR A CA 1
ATOM 1428 C C . THR A 1 177 ? -4.822 9.446 -3.615 1.00 78.12 177 THR A C 1
ATOM 1430 O O . THR A 1 177 ? -3.812 9.347 -4.307 1.00 78.12 177 THR A O 1
ATOM 1433 N N . LYS A 1 178 ? -5.877 8.633 -3.797 1.00 58.56 178 LYS A N 1
ATOM 1434 C CA . LYS A 1 178 ? -5.972 7.618 -4.872 1.00 58.56 178 LYS A CA 1
ATOM 1435 C C . LYS A 1 178 ? -6.204 8.217 -6.271 1.00 58.56 178 LYS A C 1
ATOM 1437 O O . LYS A 1 178 ? -6.367 7.475 -7.230 1.00 58.56 178 LYS A O 1
ATOM 1442 N N . GLU A 1 179 ? -6.178 9.541 -6.394 1.00 45.56 179 GLU A N 1
ATOM 1443 C CA . GLU A 1 179 ? -6.218 10.274 -7.667 1.00 45.56 179 GLU A CA 1
ATOM 1444 C C . GLU A 1 179 ? -4.816 10.630 -8.173 1.00 45.56 179 GLU A C 1
ATOM 1446 O O . GLU A 1 179 ? -4.621 11.619 -8.877 1.00 45.56 179 GLU A O 1
ATOM 1451 N N . GLY A 1 180 ? -3.819 9.805 -7.859 1.00 39.03 180 GLY A N 1
ATOM 1452 C CA . GLY A 1 180 ? -2.646 9.762 -8.708 1.00 39.03 180 GLY A CA 1
ATOM 1453 C C . GLY A 1 180 ? -3.099 9.223 -10.058 1.00 39.03 180 GLY A C 1
ATOM 1454 O O . GLY A 1 180 ? -3.136 8.010 -10.251 1.00 39.03 180 GLY A O 1
ATOM 1455 N N . HIS A 1 181 ? -3.425 10.098 -11.018 1.00 36.38 181 HIS A N 1
ATOM 1456 C CA . HIS A 1 181 ? -3.069 9.776 -12.394 1.00 36.38 181 HIS A CA 1
ATOM 1457 C C . HIS A 1 181 ? -1.632 9.284 -12.288 1.00 36.38 181 HIS A C 1
ATOM 1459 O O . HIS A 1 181 ? -0.762 10.071 -11.906 1.00 36.38 181 HIS A O 1
ATOM 1465 N N . ALA A 1 182 ? -1.402 7.978 -12.500 1.00 39.69 182 ALA A N 1
ATOM 1466 C CA . ALA A 1 182 ? -0.052 7.473 -12.674 1.00 39.69 182 ALA A CA 1
ATOM 1467 C C . ALA A 1 182 ? 0.605 8.506 -13.588 1.00 39.69 182 ALA A C 1
ATOM 1469 O O . ALA A 1 182 ? -0.002 8.801 -14.630 1.00 39.69 182 ALA A O 1
ATOM 1470 N N . PRO A 1 183 ? 1.704 9.169 -13.166 1.00 46.91 183 PRO A N 1
ATOM 1471 C CA . PRO A 1 183 ? 2.315 10.182 -14.011 1.00 46.91 183 PRO A CA 1
ATOM 1472 C C . PRO A 1 183 ? 2.428 9.526 -15.376 1.00 46.91 183 PRO A C 1
ATOM 1474 O O . PRO A 1 183 ? 2.769 8.349 -15.427 1.00 46.91 183 PRO A O 1
ATOM 1477 N N . TYR A 1 184 ? 2.002 10.195 -16.446 1.00 48.03 184 TYR A N 1
ATOM 1478 C CA . TYR A 1 184 ? 1.798 9.558 -17.754 1.00 48.03 184 TYR A CA 1
ATOM 1479 C C . TYR A 1 184 ? 3.012 8.698 -18.184 1.00 48.03 184 TYR A C 1
ATOM 1481 O O . TYR A 1 184 ? 2.871 7.721 -18.908 1.00 48.03 184 TYR A O 1
ATOM 1489 N N . SER A 1 185 ? 4.204 8.987 -17.647 1.00 54.03 185 SER A N 1
ATOM 1490 C CA . SER A 1 185 ? 5.382 8.115 -17.643 1.00 54.03 185 SER A CA 1
ATOM 1491 C C . SER A 1 185 ? 5.187 6.713 -17.033 1.00 54.03 185 SER A C 1
ATOM 1493 O O . SER A 1 185 ? 5.516 5.741 -17.697 1.00 54.03 185 SER A O 1
ATOM 1495 N N . LEU A 1 186 ? 4.656 6.541 -15.820 1.00 58.91 186 LEU A N 1
ATOM 1496 C CA . LEU A 1 186 ? 4.527 5.239 -15.155 1.00 58.91 186 LEU A CA 1
ATOM 1497 C C . LEU A 1 186 ? 3.473 4.325 -15.798 1.00 58.91 186 LEU A C 1
ATOM 1499 O O . LEU A 1 186 ? 3.689 3.117 -15.839 1.00 58.91 186 LEU A O 1
ATOM 1503 N N . SER A 1 187 ? 2.381 4.866 -16.356 1.00 67.81 187 SER A N 1
ATOM 1504 C CA . SER A 1 187 ? 1.487 4.055 -17.200 1.00 67.81 187 SER A CA 1
ATOM 1505 C C . SER A 1 187 ? 2.234 3.511 -18.417 1.00 67.81 187 SER A C 1
ATOM 1507 O O . SER A 1 187 ? 2.097 2.335 -18.734 1.00 67.81 187 SER A O 1
ATOM 1509 N N . LEU A 1 188 ? 3.118 4.314 -19.021 1.00 78.81 188 LEU A N 1
ATOM 1510 C CA . LEU A 1 188 ? 3.962 3.852 -20.123 1.00 78.81 188 LEU A CA 1
ATOM 1511 C C . LEU A 1 188 ? 4.976 2.792 -19.666 1.00 78.81 188 LEU A C 1
ATOM 1513 O O . LEU A 1 188 ? 5.188 1.828 -20.390 1.00 78.81 188 LEU A O 1
ATOM 1517 N N . PHE A 1 189 ? 5.566 2.906 -18.469 1.00 80.62 189 PHE A N 1
ATOM 1518 C CA . PHE A 1 189 ? 6.439 1.855 -17.918 1.00 80.62 189 PHE A CA 1
ATOM 1519 C C . PHE A 1 189 ? 5.686 0.540 -17.662 1.00 80.62 189 PHE A C 1
ATOM 1521 O O . PHE A 1 189 ? 6.239 -0.532 -17.897 1.00 80.62 189 PHE A O 1
ATOM 1528 N N . GLN A 1 190 ? 4.421 0.599 -17.231 1.00 78.50 190 GLN A N 1
ATOM 1529 C CA . GLN A 1 190 ? 3.573 -0.592 -17.088 1.00 78.50 190 GLN A CA 1
ATOM 1530 C C . GLN A 1 190 ? 3.205 -1.201 -18.447 1.00 78.50 190 GLN A C 1
ATOM 1532 O O . GLN A 1 190 ? 3.206 -2.422 -18.590 1.00 78.50 190 GLN A O 1
ATOM 1537 N N . GLU A 1 191 ? 2.950 -0.369 -19.459 1.00 84.56 191 GLU A N 1
ATOM 1538 C CA . GLU A 1 191 ? 2.751 -0.823 -20.841 1.00 84.56 191 GLU A CA 1
ATOM 1539 C C . GLU A 1 191 ? 4.028 -1.435 -21.438 1.00 84.56 191 GLU A C 1
ATOM 1541 O O . GLU A 1 191 ? 3.954 -2.396 -22.196 1.00 84.56 191 GLU A O 1
ATOM 1546 N N . VAL A 1 192 ? 5.216 -0.939 -21.079 1.00 88.81 192 VAL A N 1
ATOM 1547 C CA . VAL A 1 192 ? 6.479 -1.597 -21.446 1.00 88.81 192 VAL A CA 1
ATOM 1548 C C . VAL A 1 192 ? 6.601 -2.932 -20.715 1.00 88.81 192 VAL A C 1
ATOM 1550 O O . VAL A 1 192 ? 6.905 -3.944 -21.340 1.00 88.81 192 VAL A O 1
ATOM 1553 N N . ALA A 1 193 ? 6.314 -2.974 -19.412 1.00 86.94 193 ALA A N 1
ATOM 1554 C CA . ALA A 1 193 ? 6.377 -4.205 -18.631 1.00 86.94 193 ALA A CA 1
ATOM 1555 C C . ALA A 1 193 ? 5.440 -5.297 -19.176 1.00 86.94 193 ALA A C 1
ATOM 1557 O O . ALA A 1 193 ? 5.807 -6.469 -19.134 1.00 86.94 193 ALA A O 1
ATOM 1558 N N . SER A 1 194 ? 4.267 -4.952 -19.722 1.00 88.25 194 SER A N 1
ATOM 1559 C CA . SER A 1 194 ? 3.385 -5.950 -20.343 1.00 88.25 194 SER A CA 1
ATOM 1560 C C . SER A 1 194 ? 3.994 -6.567 -21.604 1.00 88.25 194 SER A C 1
ATOM 1562 O O . SER A 1 194 ? 3.935 -7.783 -21.752 1.00 88.25 194 SER A O 1
ATOM 1564 N N . ILE A 1 195 ? 4.680 -5.781 -22.442 1.00 91.88 195 ILE A N 1
ATOM 1565 C CA . ILE A 1 195 ? 5.423 -6.301 -23.605 1.00 91.88 195 ILE A CA 1
ATOM 1566 C C . ILE A 1 195 ? 6.512 -7.280 -23.156 1.00 91.88 195 ILE A C 1
ATOM 1568 O O . ILE A 1 195 ? 6.693 -8.333 -23.761 1.00 91.88 195 ILE A O 1
ATOM 1572 N N . ILE A 1 196 ? 7.224 -6.967 -22.071 1.00 91.19 196 ILE A N 1
ATOM 1573 C CA . ILE A 1 196 ? 8.273 -7.847 -21.541 1.00 91.19 196 ILE A CA 1
ATOM 1574 C C . ILE A 1 196 ? 7.693 -9.151 -20.980 1.00 91.19 196 ILE A C 1
ATOM 1576 O O . ILE A 1 196 ? 8.302 -10.206 -21.141 1.00 91.19 196 ILE A O 1
ATOM 1580 N N . VAL A 1 197 ? 6.501 -9.112 -20.377 1.00 89.88 197 VAL A N 1
ATOM 1581 C CA . VAL A 1 197 ? 5.777 -10.333 -19.988 1.00 89.88 197 VAL A CA 1
ATOM 1582 C C . VAL A 1 197 ? 5.415 -11.166 -21.220 1.00 89.88 197 VAL A C 1
ATOM 1584 O O . VAL A 1 197 ? 5.668 -12.367 -21.211 1.00 89.88 197 VAL A O 1
ATOM 1587 N N . GLU A 1 198 ? 4.910 -10.543 -22.291 1.00 91.19 198 GLU A N 1
ATOM 1588 C CA . GLU A 1 198 ? 4.603 -11.239 -23.552 1.00 91.19 198 GLU A CA 1
ATOM 1589 C C . GLU A 1 198 ? 5.856 -11.927 -24.135 1.00 91.19 198 GLU A C 1
ATOM 1591 O O . GLU A 1 198 ? 5.788 -13.079 -24.558 1.00 91.19 198 GLU A O 1
ATOM 1596 N N . VAL A 1 199 ? 7.026 -11.273 -24.092 1.00 90.06 199 VAL A N 1
ATOM 1597 C CA . VAL A 1 199 ? 8.308 -11.884 -24.500 1.00 90.06 199 VAL A CA 1
ATOM 1598 C C . VAL A 1 199 ? 8.692 -13.041 -23.577 1.00 90.06 199 VAL A C 1
ATOM 1600 O O . VAL A 1 199 ? 9.078 -14.108 -24.054 1.00 90.06 199 VAL A O 1
ATOM 1603 N N . LYS A 1 200 ? 8.558 -12.869 -22.257 1.00 90.62 200 LYS A N 1
ATOM 1604 C CA . LYS A 1 200 ? 8.870 -13.913 -21.271 1.00 90.62 200 LYS A CA 1
ATOM 1605 C C . LYS A 1 200 ? 8.066 -15.189 -21.514 1.00 90.62 200 LYS A C 1
ATOM 1607 O O . LYS A 1 200 ? 8.609 -16.284 -21.393 1.00 90.62 200 LYS A O 1
ATOM 1612 N N . GLU A 1 201 ? 6.789 -15.056 -21.863 1.00 90.00 201 GLU A N 1
ATOM 1613 C CA . GLU A 1 201 ? 5.896 -16.184 -22.152 1.00 90.00 201 GLU A CA 1
ATOM 1614 C C . GLU A 1 201 ? 6.328 -16.995 -23.385 1.00 90.00 201 GLU A C 1
ATOM 1616 O O . GLU A 1 201 ? 5.991 -18.175 -23.485 1.00 90.00 201 GLU A O 1
ATOM 1621 N N . LYS A 1 202 ? 7.113 -16.406 -24.298 1.00 87.69 202 LYS A N 1
ATOM 1622 C CA . LYS A 1 202 ? 7.676 -17.099 -25.472 1.00 87.69 202 LYS A CA 1
ATOM 1623 C C . LYS A 1 202 ? 8.931 -17.909 -25.157 1.00 87.69 202 LYS A C 1
ATOM 1625 O O . LYS A 1 202 ? 9.306 -18.780 -25.938 1.00 87.69 202 LYS A O 1
ATOM 1630 N N . ILE A 1 203 ? 9.563 -17.652 -24.017 1.00 87.75 203 ILE A N 1
ATOM 1631 C CA . ILE A 1 203 ? 10.772 -18.346 -23.579 1.00 87.75 203 ILE A CA 1
ATOM 1632 C C . ILE A 1 203 ? 10.312 -19.576 -22.808 1.00 87.75 203 ILE A C 1
ATOM 1634 O O . ILE A 1 203 ? 9.903 -19.467 -21.656 1.00 87.75 203 ILE A O 1
ATOM 1638 N N . THR A 1 204 ? 10.343 -20.748 -23.434 1.00 87.00 204 THR A N 1
ATOM 1639 C CA . THR A 1 204 ? 9.949 -22.049 -22.860 1.00 87.00 204 THR A CA 1
ATOM 1640 C C . THR A 1 204 ? 11.173 -22.817 -22.339 1.00 87.00 204 THR A C 1
ATOM 1642 O O . THR A 1 204 ? 12.307 -22.417 -22.589 1.00 87.00 204 THR A O 1
ATOM 1645 N N . ASP A 1 205 ? 10.967 -23.899 -21.584 1.00 81.38 205 ASP A N 1
ATOM 1646 C CA . 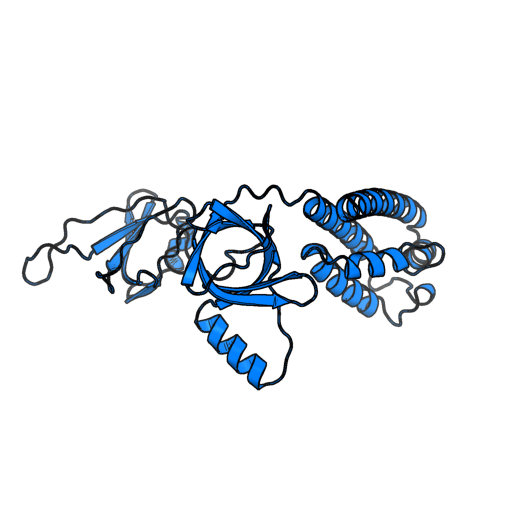ASP A 1 205 ? 12.087 -24.701 -21.050 1.00 81.38 205 ASP A CA 1
ATOM 1647 C C . ASP A 1 205 ? 12.873 -25.405 -22.172 1.00 81.38 205 ASP A C 1
ATOM 1649 O O . ASP A 1 205 ? 14.057 -25.691 -22.007 1.00 81.38 205 ASP A O 1
ATOM 1653 N N . ASP A 1 206 ? 12.225 -25.606 -23.323 1.00 82.00 206 ASP A N 1
ATOM 1654 C CA . ASP A 1 206 ? 12.796 -26.213 -24.528 1.00 82.00 206 ASP A CA 1
ATOM 1655 C C . ASP A 1 206 ? 13.413 -25.183 -25.487 1.00 82.00 206 ASP A C 1
ATOM 1657 O O . ASP A 1 206 ? 13.865 -25.542 -26.576 1.00 82.00 206 ASP A O 1
ATOM 1661 N N . SER A 1 207 ? 13.402 -23.895 -25.133 1.00 81.75 207 SER A N 1
ATOM 1662 C CA . SER A 1 207 ? 13.807 -22.857 -26.071 1.00 81.75 207 SER A CA 1
ATOM 1663 C C . SER A 1 207 ? 15.321 -22.794 -26.280 1.00 81.75 207 SER A C 1
ATOM 1665 O O . SER A 1 207 ? 16.103 -22.879 -25.332 1.00 81.75 207 SER A O 1
ATOM 1667 N N . ASP A 1 208 ? 15.743 -22.557 -27.523 1.00 78.50 208 ASP A N 1
ATOM 1668 C CA . ASP A 1 208 ? 17.156 -22.328 -27.833 1.00 78.50 208 ASP A CA 1
ATOM 1669 C C . ASP A 1 208 ? 17.545 -20.892 -27.457 1.00 78.50 208 ASP A C 1
ATOM 1671 O O . ASP A 1 208 ? 17.000 -19.913 -27.980 1.00 78.50 208 ASP A O 1
ATOM 1675 N N . VAL A 1 209 ? 18.471 -20.775 -26.507 1.00 81.81 209 VAL A N 1
ATOM 1676 C CA . VAL A 1 209 ? 18.995 -19.504 -25.989 1.00 81.81 209 VAL A CA 1
ATOM 1677 C C . VAL A 1 209 ? 20.502 -19.352 -26.201 1.00 81.81 209 VAL A C 1
ATOM 1679 O O . VAL A 1 209 ? 21.080 -18.352 -25.776 1.00 81.81 209 VAL A O 1
ATOM 1682 N N . VAL A 1 210 ? 21.146 -20.306 -26.884 1.00 76.06 210 VAL A N 1
ATOM 1683 C CA . VAL A 1 210 ? 22.603 -20.298 -27.093 1.00 76.06 210 VAL A CA 1
ATOM 1684 C C . VAL A 1 210 ? 23.013 -19.085 -27.926 1.00 76.06 210 VAL A C 1
ATOM 1686 O O . VAL A 1 210 ? 23.958 -18.379 -27.581 1.00 76.06 210 VAL A O 1
ATOM 1689 N N . TRP A 1 211 ? 22.244 -18.782 -28.974 1.00 68.81 211 TRP A N 1
ATOM 1690 C CA . TRP A 1 211 ? 22.443 -17.596 -29.817 1.00 68.81 211 TRP A CA 1
ATOM 1691 C C . TRP A 1 211 ? 22.106 -16.281 -29.114 1.00 68.81 211 TRP A C 1
ATOM 1693 O O . TRP A 1 211 ? 22.608 -15.228 -29.493 1.00 68.81 211 TRP A O 1
ATOM 1703 N N . ALA A 1 212 ? 21.309 -16.348 -28.049 1.00 68.19 212 ALA A N 1
ATOM 1704 C CA . ALA A 1 212 ? 20.960 -15.203 -27.223 1.00 68.19 212 ALA A CA 1
ATOM 1705 C C . ALA A 1 212 ? 22.028 -14.892 -26.150 1.00 68.19 212 ALA A C 1
ATOM 1707 O O . ALA A 1 212 ? 21.912 -13.874 -25.470 1.00 68.19 212 ALA A O 1
ATOM 1708 N N . GLY A 1 213 ? 23.060 -15.741 -26.014 1.00 72.19 213 GLY A N 1
ATOM 1709 C CA . GLY A 1 213 ? 24.173 -15.566 -25.074 1.00 72.19 213 GLY A CA 1
ATOM 1710 C C . GLY A 1 213 ? 23.970 -16.205 -23.697 1.00 72.19 213 GLY A C 1
ATOM 1711 O O . GLY A 1 213 ? 24.745 -15.913 -22.789 1.00 72.19 213 GLY A O 1
ATOM 1712 N N . TYR A 1 214 ? 22.965 -17.071 -23.535 1.00 79.00 214 TYR A N 1
ATOM 1713 C CA . TYR A 1 214 ? 22.595 -17.670 -22.248 1.00 79.00 214 TYR A CA 1
ATOM 1714 C C . TYR A 1 214 ? 22.900 -19.163 -22.191 1.00 79.00 214 TYR A C 1
ATOM 1716 O O . TYR A 1 214 ? 22.835 -19.868 -23.200 1.00 79.00 214 TYR A O 1
ATOM 1724 N N . ASN A 1 215 ? 23.173 -19.666 -20.983 1.00 77.12 215 ASN A N 1
ATOM 1725 C CA . ASN A 1 215 ? 23.431 -21.091 -20.770 1.00 77.12 215 ASN A CA 1
ATOM 1726 C C . ASN A 1 215 ? 22.140 -21.890 -20.566 1.00 77.12 215 ASN A C 1
ATOM 1728 O O . ASN A 1 215 ? 22.137 -23.109 -20.735 1.00 77.12 215 ASN A O 1
ATOM 1732 N N . SER A 1 216 ? 21.050 -21.225 -20.168 1.00 84.00 216 SER A N 1
ATOM 1733 C CA . SER A 1 216 ? 19.744 -21.862 -20.003 1.00 84.00 216 SER A CA 1
ATOM 1734 C C . SER A 1 216 ? 18.577 -20.875 -20.157 1.00 84.00 216 SER A C 1
ATOM 1736 O O . SER A 1 216 ? 18.718 -19.704 -19.797 1.00 84.00 216 SER A O 1
ATOM 1738 N N . PRO A 1 217 ? 17.395 -21.333 -20.611 1.00 83.00 217 PRO A N 1
ATOM 1739 C CA . PRO A 1 217 ? 16.182 -20.508 -20.635 1.00 83.00 217 PRO A CA 1
ATOM 1740 C C . PRO A 1 217 ? 15.763 -19.995 -19.253 1.00 83.00 217 PRO A C 1
ATOM 1742 O O . PRO A 1 217 ? 15.155 -18.933 -19.134 1.00 83.00 217 PRO A O 1
ATOM 1745 N N . ILE A 1 218 ? 16.114 -20.731 -18.194 1.00 84.44 218 ILE A N 1
ATOM 1746 C CA . ILE A 1 218 ? 15.849 -20.349 -16.803 1.00 84.44 218 ILE A CA 1
ATOM 1747 C C . ILE A 1 218 ? 16.631 -19.085 -16.430 1.00 84.44 218 ILE A C 1
ATOM 1749 O O . ILE A 1 218 ? 16.057 -18.174 -15.843 1.00 84.44 218 ILE A O 1
ATOM 1753 N N . GLU A 1 219 ? 17.913 -19.018 -16.794 1.00 81.81 219 GLU A N 1
ATOM 1754 C CA . GLU A 1 219 ? 18.781 -17.858 -16.548 1.00 81.81 219 GLU A CA 1
ATOM 1755 C C . GLU A 1 219 ? 18.202 -16.590 -17.191 1.00 81.81 219 GLU A C 1
ATOM 1757 O O . GLU A 1 219 ? 18.029 -15.576 -16.518 1.00 81.81 219 GLU A O 1
ATOM 1762 N N . LEU A 1 220 ? 17.780 -16.694 -18.455 1.00 85.00 220 LEU A N 1
ATOM 1763 C CA . LEU A 1 220 ? 17.152 -15.595 -19.187 1.00 85.00 220 LEU A CA 1
ATOM 1764 C C . LEU A 1 220 ? 15.823 -15.147 -18.550 1.00 85.00 220 LEU A C 1
ATOM 1766 O O . LEU A 1 220 ? 15.558 -13.953 -18.434 1.00 85.00 220 LEU A O 1
ATOM 1770 N N . ARG A 1 221 ? 14.976 -16.080 -18.093 1.00 83.38 221 ARG A N 1
ATOM 1771 C CA . ARG A 1 221 ? 13.719 -15.722 -17.409 1.00 83.38 221 ARG A CA 1
ATOM 1772 C C . ARG A 1 221 ? 13.946 -15.025 -16.069 1.00 83.38 221 ARG A C 1
ATOM 1774 O O . ARG A 1 221 ? 13.146 -14.158 -15.726 1.00 83.38 221 ARG A O 1
ATOM 1781 N N . ILE A 1 222 ? 14.984 -15.410 -15.323 1.00 82.19 222 ILE A N 1
ATOM 1782 C CA . ILE A 1 222 ? 15.338 -14.770 -14.048 1.00 82.19 222 ILE A CA 1
ATOM 1783 C C . ILE A 1 222 ? 15.763 -13.321 -14.296 1.00 82.19 222 ILE A C 1
ATOM 1785 O O . ILE A 1 222 ? 15.244 -12.422 -13.642 1.00 82.19 222 ILE A O 1
ATOM 1789 N N . GLU A 1 223 ? 16.625 -13.081 -15.286 1.00 82.75 223 GLU A N 1
ATOM 1790 C CA . GLU A 1 223 ? 17.035 -11.719 -15.647 1.00 82.75 223 GLU A CA 1
ATOM 1791 C C . GLU A 1 223 ? 15.841 -10.863 -16.097 1.00 82.75 223 GLU A C 1
ATOM 1793 O O . GLU A 1 223 ? 15.689 -9.714 -15.676 1.00 82.75 223 GLU A O 1
ATOM 1798 N N . ILE A 1 224 ? 14.925 -11.440 -16.881 1.00 86.12 224 ILE A N 1
ATOM 1799 C CA . ILE A 1 224 ? 13.681 -10.765 -17.267 1.00 86.12 224 ILE A CA 1
ATOM 1800 C C . ILE A 1 224 ? 12.811 -10.436 -16.046 1.00 86.12 224 ILE A C 1
ATOM 1802 O O . ILE A 1 224 ? 12.206 -9.364 -16.005 1.00 86.12 224 ILE A O 1
ATOM 1806 N N . ASP A 1 225 ? 12.733 -11.317 -15.048 1.00 82.50 225 ASP A N 1
ATOM 1807 C CA . ASP A 1 225 ? 11.971 -11.062 -13.821 1.00 82.50 225 ASP A CA 1
ATOM 1808 C C . ASP A 1 225 ? 12.559 -9.915 -12.993 1.00 82.50 225 ASP A C 1
ATOM 1810 O O . ASP A 1 225 ? 11.806 -9.057 -12.514 1.00 82.50 225 ASP A O 1
ATOM 1814 N N . ASP A 1 226 ? 13.885 -9.843 -12.887 1.00 81.88 226 ASP A N 1
ATOM 1815 C CA . ASP A 1 226 ? 14.576 -8.733 -12.228 1.00 81.88 226 ASP A CA 1
ATOM 1816 C C . ASP A 1 226 ? 14.299 -7.409 -12.959 1.00 81.88 226 ASP A C 1
ATOM 1818 O O . ASP A 1 226 ? 13.935 -6.398 -12.347 1.00 81.88 226 ASP A O 1
ATOM 1822 N N . HIS A 1 227 ? 14.362 -7.425 -14.290 1.00 82.06 227 HIS A N 1
ATOM 1823 C CA . HIS A 1 227 ? 14.021 -6.284 -15.134 1.00 82.06 227 HIS A CA 1
ATOM 1824 C C . HIS A 1 227 ? 12.554 -5.854 -15.019 1.00 82.06 227 HIS A C 1
ATOM 1826 O O . HIS A 1 227 ? 12.267 -4.658 -14.936 1.00 82.06 227 HIS A O 1
ATOM 1832 N N . LEU A 1 228 ? 11.617 -6.802 -14.960 1.00 82.06 228 LEU A N 1
ATOM 1833 C CA . LEU A 1 228 ? 10.192 -6.533 -14.765 1.00 82.06 228 LEU A CA 1
ATOM 1834 C C . LEU A 1 228 ? 9.910 -5.883 -13.411 1.00 82.06 228 LEU A C 1
ATOM 1836 O O . LEU A 1 228 ? 9.086 -4.967 -13.332 1.00 82.06 228 LEU A O 1
ATOM 1840 N N . ALA A 1 229 ? 10.578 -6.335 -12.349 1.00 75.75 229 ALA A N 1
ATOM 1841 C CA . ALA A 1 229 ? 10.443 -5.735 -11.027 1.00 75.75 229 ALA A CA 1
ATOM 1842 C C . ALA A 1 229 ? 10.890 -4.263 -11.035 1.00 75.75 229 ALA A C 1
ATOM 1844 O O . ALA A 1 229 ? 10.187 -3.404 -10.498 1.00 75.75 229 ALA A O 1
ATOM 1845 N N . LEU A 1 230 ? 12.007 -3.964 -11.704 1.00 75.94 230 LEU A N 1
ATOM 1846 C CA . LEU A 1 230 ? 12.546 -2.608 -11.829 1.00 75.94 230 LEU A CA 1
ATOM 1847 C C . LEU A 1 230 ? 11.685 -1.708 -12.734 1.00 75.94 230 LEU A C 1
ATOM 1849 O O . LEU A 1 230 ? 11.373 -0.577 -12.359 1.00 75.94 230 LEU A O 1
ATOM 1853 N N . LEU A 1 231 ? 11.219 -2.214 -13.883 1.00 79.38 231 LEU A N 1
ATOM 1854 C CA . LEU A 1 231 ? 10.314 -1.485 -14.783 1.00 79.38 231 LEU A CA 1
ATOM 1855 C C . LEU A 1 231 ? 8.996 -1.113 -14.104 1.00 79.38 231 LEU A C 1
ATOM 1857 O O . LEU A 1 231 ? 8.522 0.012 -14.250 1.00 79.38 231 LEU A O 1
ATOM 1861 N N . ARG A 1 232 ? 8.408 -2.035 -13.332 1.00 74.56 232 ARG A N 1
ATOM 1862 C CA . ARG A 1 232 ? 7.172 -1.768 -12.578 1.00 74.56 232 ARG A CA 1
ATOM 1863 C C . ARG A 1 232 ? 7.358 -0.675 -11.525 1.00 74.56 232 ARG A C 1
ATOM 1865 O O . ARG A 1 232 ? 6.390 0.008 -11.201 1.00 74.56 232 ARG A O 1
ATOM 1872 N N . GLY A 1 233 ? 8.585 -0.493 -11.036 1.00 63.91 233 GLY A N 1
ATOM 1873 C CA . GLY A 1 233 ? 8.988 0.610 -10.163 1.00 63.91 233 GLY A CA 1
ATOM 1874 C C . GLY A 1 233 ? 9.328 1.919 -10.890 1.00 63.91 233 GLY A C 1
ATOM 1875 O O . GLY A 1 233 ? 9.646 2.900 -10.221 1.00 63.91 233 GLY A O 1
ATOM 1876 N N . GLY A 1 234 ? 9.259 1.956 -12.227 1.00 69.31 234 GLY A N 1
ATOM 1877 C CA . GLY A 1 234 ? 9.570 3.135 -13.040 1.00 69.31 234 GLY A CA 1
ATOM 1878 C C . GLY A 1 234 ? 11.067 3.413 -13.211 1.00 69.31 234 GLY A C 1
ATOM 1879 O O . GLY A 1 234 ? 11.446 4.566 -13.414 1.00 69.31 234 GLY A O 1
ATOM 1880 N N . ASP A 1 235 ? 11.926 2.395 -13.093 1.00 72.19 235 ASP A N 1
ATOM 1881 C CA . ASP A 1 235 ? 13.376 2.560 -13.233 1.00 72.19 235 ASP A CA 1
ATOM 1882 C C . ASP A 1 235 ? 13.784 2.767 -14.705 1.00 72.19 235 ASP A C 1
ATOM 1884 O O . ASP A 1 235 ? 13.665 1.874 -15.549 1.00 72.19 235 ASP A O 1
ATOM 1888 N N . TYR A 1 236 ? 14.296 3.960 -15.017 1.00 77.56 236 TYR A N 1
ATOM 1889 C CA . TYR A 1 236 ? 14.761 4.309 -16.360 1.00 77.56 236 TYR A CA 1
ATOM 1890 C C . TYR A 1 236 ? 16.030 3.552 -16.781 1.00 77.56 236 TYR A C 1
ATOM 1892 O O . TYR A 1 236 ? 16.186 3.229 -17.956 1.00 77.56 236 TYR A O 1
ATOM 1900 N N . ASN A 1 237 ? 16.923 3.213 -15.847 1.00 76.25 237 ASN A N 1
ATOM 1901 C CA . ASN A 1 237 ? 18.112 2.427 -16.182 1.00 76.25 237 ASN A CA 1
ATOM 1902 C C . ASN A 1 237 ? 17.716 1.007 -16.595 1.00 76.25 237 ASN A C 1
ATOM 1904 O O . ASN A 1 237 ? 18.295 0.450 -17.524 1.00 76.25 237 ASN A O 1
ATOM 1908 N N . ALA A 1 238 ? 16.689 0.442 -15.953 1.00 79.19 238 ALA A N 1
ATOM 1909 C CA . ALA A 1 238 ? 16.126 -0.834 -16.380 1.00 79.19 238 ALA A CA 1
ATOM 1910 C C . ALA A 1 238 ? 15.535 -0.747 -17.795 1.00 79.19 238 ALA A C 1
ATOM 1912 O O . ALA A 1 238 ? 15.740 -1.658 -18.592 1.00 79.19 238 ALA A O 1
ATOM 1913 N N . LEU A 1 239 ? 14.876 0.362 -18.145 1.00 84.88 239 LEU A N 1
ATOM 1914 C CA . LEU A 1 239 ? 14.380 0.599 -19.503 1.00 84.88 239 LEU A CA 1
ATOM 1915 C C . LEU A 1 239 ? 15.513 0.682 -20.544 1.00 84.88 239 LEU A C 1
ATOM 1917 O O . LEU A 1 239 ? 15.389 0.085 -21.613 1.00 84.88 239 LEU A O 1
ATOM 1921 N N . GLU A 1 240 ? 16.612 1.384 -20.246 1.00 83.94 240 GLU A N 1
ATOM 1922 C CA . GLU A 1 240 ? 17.786 1.447 -21.135 1.00 83.94 240 GLU A CA 1
ATOM 1923 C C . GLU A 1 240 ? 18.446 0.078 -21.319 1.00 83.94 240 GLU A C 1
ATOM 1925 O O . GLU A 1 240 ? 18.791 -0.286 -22.442 1.00 83.94 240 GLU A O 1
ATOM 1930 N N . ASN A 1 241 ? 18.567 -0.709 -20.248 1.00 84.31 241 ASN A N 1
ATOM 1931 C CA . ASN A 1 241 ? 19.119 -2.062 -20.327 1.00 84.31 241 ASN A CA 1
ATOM 1932 C C . ASN A 1 241 ? 18.229 -2.972 -21.184 1.00 84.31 241 ASN A C 1
ATOM 1934 O O . ASN A 1 241 ? 18.713 -3.654 -22.083 1.00 84.31 241 ASN A O 1
ATOM 1938 N N . ILE A 1 242 ? 16.911 -2.911 -20.984 1.00 88.19 242 ILE A N 1
ATOM 1939 C CA . ILE A 1 242 ? 15.946 -3.709 -21.748 1.00 88.19 242 ILE A CA 1
ATOM 1940 C C . ILE A 1 242 ? 15.956 -3.352 -23.228 1.00 88.19 242 ILE A C 1
ATOM 1942 O O . ILE A 1 242 ? 15.884 -4.238 -24.077 1.00 88.19 242 ILE A O 1
ATOM 1946 N N . LYS A 1 243 ? 16.099 -2.066 -23.557 1.00 90.44 243 LYS A N 1
ATOM 1947 C CA . LYS A 1 243 ? 16.207 -1.611 -24.944 1.00 90.44 243 LYS A CA 1
ATOM 1948 C C . LYS A 1 243 ? 17.350 -2.294 -25.692 1.00 90.44 243 LYS A C 1
ATOM 1950 O O . LYS A 1 243 ? 17.193 -2.571 -26.877 1.00 90.44 243 LYS A O 1
ATOM 1955 N N . VAL A 1 244 ? 18.470 -2.592 -25.026 1.00 85.44 244 VAL A N 1
ATOM 1956 C CA . VAL A 1 244 ? 19.595 -3.304 -25.652 1.00 85.44 244 VAL A CA 1
ATOM 1957 C C . VAL A 1 244 ? 19.159 -4.683 -26.149 1.00 85.44 244 VAL A C 1
ATOM 1959 O O . VAL A 1 244 ? 19.530 -5.065 -27.254 1.00 85.44 244 VAL A O 1
ATOM 1962 N N . HIS A 1 245 ? 18.306 -5.397 -25.410 1.00 86.12 245 HIS A N 1
ATOM 1963 C CA . HIS A 1 245 ? 17.812 -6.714 -25.825 1.00 86.12 245 HIS A CA 1
ATOM 1964 C C . HIS A 1 245 ? 16.857 -6.670 -27.031 1.00 86.12 245 HIS A C 1
ATOM 1966 O O . HIS A 1 245 ? 16.724 -7.684 -27.718 1.00 86.12 245 HIS A O 1
ATOM 1972 N N . PHE A 1 246 ? 16.237 -5.514 -27.305 1.00 88.19 246 PHE A N 1
ATOM 1973 C CA . PHE A 1 246 ? 15.386 -5.260 -28.480 1.00 88.19 246 PHE A CA 1
ATOM 1974 C C . PHE A 1 246 ? 16.154 -4.754 -29.712 1.00 88.19 246 PHE A C 1
ATOM 1976 O O . PHE A 1 246 ? 15.567 -4.597 -30.785 1.00 88.19 246 PHE A O 1
ATOM 1983 N N . LEU A 1 247 ? 17.458 -4.477 -29.598 1.00 85.19 247 LEU A N 1
ATOM 1984 C CA . LEU A 1 247 ? 18.244 -4.029 -30.746 1.00 85.19 247 LEU A CA 1
ATOM 1985 C C . LEU A 1 247 ? 18.375 -5.134 -31.810 1.00 85.19 247 LEU A C 1
ATOM 1987 O O . LEU A 1 247 ? 18.264 -6.326 -31.503 1.00 85.19 247 LEU A O 1
ATOM 1991 N N . PRO A 1 248 ? 18.655 -4.755 -33.072 1.00 81.38 248 PRO A N 1
ATOM 1992 C CA . PRO A 1 248 ? 18.927 -5.730 -34.111 1.00 81.38 248 PRO A CA 1
ATOM 1993 C C . PRO A 1 248 ? 20.060 -6.677 -33.707 1.00 81.38 248 PRO A C 1
ATOM 1995 O O . PRO A 1 248 ? 21.081 -6.228 -33.188 1.00 81.38 248 PRO A O 1
ATOM 1998 N N . THR A 1 249 ? 19.907 -7.970 -33.991 1.00 79.75 249 THR A N 1
ATOM 1999 C CA . THR A 1 249 ? 20.855 -9.057 -33.682 1.00 79.75 249 THR A CA 1
ATOM 2000 C C . THR A 1 249 ? 21.133 -9.265 -32.190 1.00 79.75 249 THR A C 1
ATOM 2002 O O . THR A 1 249 ? 22.133 -9.873 -31.814 1.00 79.75 249 THR A O 1
ATOM 2005 N N . CYS A 1 250 ? 20.265 -8.745 -31.318 1.00 85.12 250 CYS A N 1
ATOM 2006 C CA . CYS A 1 250 ? 20.369 -8.942 -29.876 1.00 85.12 250 CYS A CA 1
ATOM 2007 C C . CYS A 1 250 ? 19.437 -10.051 -29.369 1.00 85.12 250 CYS A C 1
ATOM 2009 O O . CYS A 1 250 ? 18.701 -10.689 -30.125 1.00 85.12 250 CYS A O 1
ATOM 2011 N N . THR A 1 251 ? 19.507 -10.280 -28.056 1.00 85.25 251 THR A N 1
ATOM 2012 C CA . THR A 1 251 ? 18.906 -11.389 -27.306 1.00 85.25 251 THR A CA 1
ATOM 2013 C C . THR A 1 251 ? 17.514 -11.795 -27.785 1.00 85.25 251 THR A C 1
ATOM 2015 O O . THR A 1 251 ? 17.305 -12.963 -28.106 1.00 85.25 251 THR A O 1
ATOM 2018 N N . PHE A 1 252 ? 16.556 -10.865 -27.852 1.00 87.12 252 PHE A N 1
ATOM 2019 C CA . PHE A 1 252 ? 15.169 -11.221 -28.163 1.00 87.12 252 PHE A CA 1
ATOM 2020 C C . PHE A 1 252 ? 14.943 -11.491 -29.649 1.00 87.12 252 PHE A C 1
ATOM 2022 O O . PHE A 1 252 ? 14.170 -12.390 -29.983 1.00 87.12 252 PHE A O 1
ATOM 2029 N N . GLN A 1 253 ? 15.659 -10.799 -30.538 1.00 88.25 253 GLN A N 1
ATOM 2030 C CA . GLN A 1 253 ? 15.572 -11.079 -31.967 1.00 88.25 253 GLN A CA 1
ATOM 2031 C C . GLN A 1 253 ? 16.157 -12.457 -32.296 1.00 88.25 253 GLN A C 1
ATOM 2033 O O . GLN A 1 253 ? 15.482 -13.264 -32.936 1.00 88.25 253 GLN A O 1
ATOM 2038 N N . GLU A 1 254 ? 17.367 -12.754 -31.819 1.00 86.62 254 GLU A N 1
ATOM 2039 C CA . GLU A 1 254 ? 18.031 -14.045 -32.052 1.00 86.62 254 GLU A CA 1
ATOM 2040 C C . GLU A 1 254 ? 17.218 -15.204 -31.466 1.00 86.62 254 GLU A C 1
ATOM 2042 O O . GLU A 1 254 ? 17.034 -16.247 -32.105 1.00 86.62 254 GLU A O 1
ATOM 2047 N N . HIS A 1 255 ? 16.636 -14.993 -30.280 1.00 88.00 255 HIS A N 1
ATOM 2048 C CA . HIS A 1 255 ? 15.723 -15.955 -29.681 1.00 88.00 255 HIS A CA 1
ATOM 2049 C C . HIS A 1 255 ? 14.472 -16.173 -30.538 1.00 88.00 255 HIS A C 1
ATOM 2051 O O . HIS A 1 255 ? 14.080 -17.317 -30.769 1.00 88.00 255 HIS A O 1
ATOM 2057 N N . SER A 1 256 ? 13.858 -15.101 -31.043 1.00 89.88 256 SER A N 1
ATOM 2058 C CA . SER A 1 256 ? 12.638 -15.190 -31.852 1.00 89.88 256 SER A CA 1
ATOM 2059 C C . SER A 1 256 ? 12.826 -15.944 -33.162 1.00 89.88 256 SER A C 1
ATOM 2061 O O . SER A 1 256 ? 11.964 -16.736 -33.547 1.00 89.88 256 SER A O 1
ATOM 2063 N N . ILE A 1 257 ? 13.978 -15.761 -33.811 1.00 87.44 257 ILE A N 1
ATOM 2064 C CA . ILE A 1 257 ? 14.341 -16.465 -35.042 1.00 87.44 257 ILE A CA 1
ATOM 2065 C C . ILE A 1 257 ? 14.561 -17.948 -34.740 1.00 87.44 257 ILE A C 1
ATOM 2067 O O . ILE A 1 257 ? 14.006 -18.805 -35.426 1.00 87.44 257 ILE A O 1
ATOM 2071 N N . SER A 1 258 ? 15.309 -18.247 -33.676 1.00 84.44 258 SER A N 1
ATOM 2072 C CA . SER A 1 258 ? 15.641 -19.623 -33.287 1.00 84.44 258 SER A CA 1
ATOM 2073 C C . SER A 1 258 ? 14.421 -20.426 -32.820 1.00 84.44 258 SER A C 1
ATOM 2075 O O . SER A 1 258 ? 14.405 -21.647 -32.945 1.00 84.44 258 SER A O 1
ATOM 2077 N N . ASN A 1 259 ? 13.379 -19.751 -32.321 1.00 86.44 259 ASN A N 1
ATOM 2078 C CA . ASN A 1 259 ? 12.197 -20.380 -31.720 1.00 86.44 259 ASN A CA 1
ATOM 2079 C C . ASN A 1 259 ? 10.897 -20.148 -32.517 1.00 86.44 259 ASN A C 1
ATOM 2081 O O . ASN A 1 259 ? 9.812 -20.448 -32.025 1.00 86.44 259 ASN A O 1
ATOM 2085 N N . GLY A 1 260 ? 10.986 -19.638 -33.751 1.00 88.56 260 GLY A N 1
ATOM 2086 C CA . GLY A 1 260 ? 9.862 -19.603 -34.693 1.00 88.56 260 GLY A CA 1
ATOM 2087 C C . GLY A 1 260 ? 8.792 -18.536 -34.433 1.00 88.56 260 GLY A C 1
ATOM 2088 O O . GLY A 1 260 ? 7.673 -18.689 -34.917 1.00 88.56 260 GLY A O 1
ATOM 2089 N N . TRP A 1 261 ? 9.113 -17.461 -33.707 1.00 92.88 261 TRP A N 1
ATOM 2090 C CA . TRP A 1 261 ? 8.185 -16.358 -33.401 1.00 92.88 261 TRP A CA 1
ATOM 2091 C C . TRP A 1 261 ? 8.683 -14.983 -33.895 1.00 92.88 261 TRP A C 1
ATOM 2093 O O . TRP A 1 261 ? 8.309 -13.938 -33.368 1.00 92.88 261 TRP A O 1
ATOM 2103 N N . ALA A 1 262 ? 9.508 -14.966 -34.948 1.00 89.06 262 ALA A N 1
ATOM 2104 C CA . ALA A 1 262 ? 10.121 -13.751 -35.501 1.00 89.06 262 ALA A CA 1
ATOM 2105 C C . ALA A 1 262 ? 9.113 -12.670 -35.957 1.00 89.06 262 ALA A C 1
ATOM 2107 O O . ALA A 1 262 ? 9.355 -11.483 -35.746 1.00 89.06 262 ALA A O 1
ATOM 2108 N N . ASP A 1 263 ? 7.966 -13.050 -36.531 1.00 89.44 263 ASP A N 1
ATOM 2109 C CA . ASP A 1 263 ? 6.935 -12.083 -36.953 1.00 89.44 263 ASP A CA 1
ATOM 2110 C C . ASP A 1 263 ? 6.262 -11.396 -35.746 1.00 89.44 263 ASP A C 1
ATOM 2112 O O . ASP A 1 263 ? 5.962 -10.198 -35.761 1.00 89.44 263 ASP A O 1
ATOM 2116 N N . GLU A 1 264 ? 6.063 -12.145 -34.659 1.00 89.88 264 GLU A N 1
ATOM 2117 C CA . GLU A 1 264 ? 5.518 -11.621 -33.404 1.00 89.88 264 GLU A CA 1
ATOM 2118 C C . GLU A 1 264 ? 6.531 -10.699 -32.714 1.00 89.88 264 GLU A C 1
ATOM 2120 O O . GLU A 1 264 ? 6.150 -9.657 -32.178 1.00 89.88 264 GLU A O 1
ATOM 2125 N N . TYR A 1 265 ? 7.826 -11.029 -32.793 1.00 91.06 265 TYR A N 1
ATOM 2126 C CA . TYR A 1 265 ? 8.903 -10.173 -32.299 1.00 91.06 265 TYR A CA 1
ATOM 2127 C C . TYR A 1 265 ? 8.884 -8.786 -32.943 1.00 91.06 265 TYR A C 1
ATOM 2129 O O . TYR A 1 265 ? 8.986 -7.794 -32.225 1.00 91.06 265 TYR A O 1
ATOM 2137 N N . ILE A 1 266 ? 8.690 -8.691 -34.264 1.00 89.88 266 ILE A N 1
ATOM 2138 C CA . ILE A 1 266 ? 8.601 -7.394 -34.959 1.00 89.88 266 ILE A CA 1
ATOM 2139 C C . ILE A 1 266 ? 7.470 -6.548 -34.361 1.00 89.88 266 ILE A C 1
ATOM 2141 O O . ILE A 1 266 ? 7.681 -5.388 -34.012 1.00 89.88 266 ILE A O 1
ATOM 2145 N N . THR A 1 267 ? 6.298 -7.153 -34.146 1.00 92.69 267 THR A N 1
ATOM 2146 C CA . THR A 1 267 ? 5.137 -6.464 -33.554 1.00 92.69 267 THR A CA 1
ATOM 2147 C C . THR A 1 267 ? 5.426 -5.982 -32.125 1.00 92.69 267 THR A C 1
ATOM 2149 O O . THR A 1 267 ? 5.058 -4.866 -31.747 1.00 92.69 267 THR A O 1
ATOM 2152 N N . LEU A 1 268 ? 6.093 -6.807 -31.314 1.00 91.38 268 LEU A N 1
ATOM 2153 C CA . LEU A 1 268 ? 6.484 -6.458 -29.944 1.00 91.38 268 LEU A CA 1
ATOM 2154 C C . LEU A 1 268 ? 7.546 -5.349 -29.921 1.00 91.38 268 LEU A C 1
ATOM 2156 O O . LEU A 1 268 ? 7.440 -4.421 -29.118 1.00 91.38 268 LEU A O 1
ATOM 2160 N N . SER A 1 269 ? 8.519 -5.403 -30.832 1.00 91.19 269 SER A N 1
ATOM 2161 C CA . SER A 1 269 ? 9.579 -4.401 -30.980 1.00 91.19 269 SER A CA 1
ATOM 2162 C C . SER A 1 269 ? 9.019 -3.036 -31.383 1.00 91.19 269 SER A C 1
ATOM 2164 O O . SER A 1 269 ? 9.360 -2.030 -30.768 1.00 91.19 269 SER A O 1
ATOM 2166 N N . GLU A 1 270 ? 8.098 -2.982 -32.348 1.00 90.69 270 GLU A N 1
ATOM 2167 C CA . GLU A 1 270 ? 7.460 -1.726 -32.772 1.00 90.69 270 GLU A CA 1
ATOM 2168 C C . GLU A 1 270 ? 6.637 -1.080 -31.645 1.00 90.69 270 GLU A C 1
ATOM 2170 O O . GLU A 1 270 ? 6.647 0.148 -31.458 1.00 90.69 270 GLU A O 1
ATOM 2175 N N . ARG A 1 271 ? 5.931 -1.906 -30.859 1.00 92.00 271 ARG A N 1
ATOM 2176 C CA . ARG A 1 271 ? 5.207 -1.453 -29.663 1.00 92.00 271 ARG A CA 1
ATOM 2177 C C . ARG A 1 271 ? 6.177 -0.910 -28.613 1.00 92.00 271 ARG A C 1
ATOM 2179 O O . ARG A 1 271 ? 5.915 0.160 -28.057 1.00 92.00 271 ARG A O 1
ATOM 2186 N N . PHE A 1 272 ? 7.290 -1.604 -28.372 1.00 92.50 272 PHE A N 1
ATOM 2187 C CA . PHE A 1 272 ? 8.320 -1.180 -27.425 1.00 92.50 272 PHE A CA 1
ATOM 2188 C C . PHE A 1 272 ? 8.929 0.169 -27.827 1.00 92.50 272 PHE A C 1
ATOM 2190 O O . PHE A 1 272 ? 8.911 1.105 -27.027 1.00 92.50 272 PHE A O 1
ATOM 2197 N N . ASP A 1 273 ? 9.370 0.317 -29.079 1.00 90.19 273 ASP A N 1
ATOM 2198 C CA . ASP A 1 273 ? 9.975 1.553 -29.592 1.00 90.19 273 ASP A CA 1
ATOM 2199 C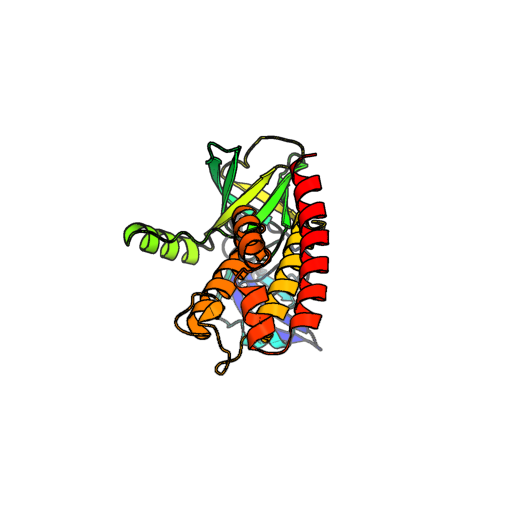 C . ASP A 1 273 ? 9.025 2.750 -29.474 1.00 90.19 273 ASP A C 1
ATOM 2201 O O . ASP A 1 273 ? 9.419 3.849 -29.062 1.00 90.19 273 ASP A O 1
ATOM 2205 N N . SER A 1 274 ? 7.742 2.530 -29.771 1.00 90.06 274 SER A N 1
ATOM 2206 C CA . SER A 1 274 ? 6.701 3.552 -29.653 1.00 90.06 274 SER A CA 1
ATOM 2207 C C . SER A 1 274 ? 6.524 4.041 -28.214 1.00 90.06 274 SER A C 1
ATOM 2209 O O . SER A 1 274 ? 6.356 5.244 -27.984 1.00 90.06 274 SER A O 1
ATOM 2211 N N . LEU A 1 275 ? 6.549 3.132 -27.236 1.00 89.25 275 LEU A N 1
ATOM 2212 C CA . LEU A 1 275 ? 6.441 3.473 -25.816 1.00 89.25 275 LEU A CA 1
ATOM 2213 C C . LEU A 1 275 ? 7.720 4.117 -25.293 1.00 89.25 275 LEU A C 1
ATOM 2215 O O . LEU A 1 275 ? 7.649 5.154 -24.634 1.00 89.25 275 LEU A O 1
ATOM 2219 N N . TYR A 1 276 ? 8.881 3.579 -25.657 1.00 88.62 276 TYR A N 1
ATOM 2220 C CA . TYR A 1 276 ? 10.180 4.135 -25.301 1.00 88.62 276 TYR A CA 1
ATOM 2221 C C . TYR A 1 276 ? 10.318 5.590 -25.783 1.00 88.62 276 TYR A C 1
ATOM 2223 O O . TYR A 1 276 ? 10.687 6.473 -25.009 1.00 88.62 276 TYR A O 1
ATOM 2231 N N . ALA A 1 277 ? 9.914 5.890 -27.023 1.00 87.31 277 ALA A N 1
ATOM 2232 C CA . ALA A 1 277 ? 9.921 7.252 -27.558 1.00 87.31 277 ALA A CA 1
ATOM 2233 C C . ALA A 1 277 ? 8.938 8.202 -26.846 1.00 87.31 277 ALA A C 1
ATOM 2235 O O . ALA A 1 277 ? 9.149 9.418 -26.835 1.00 87.31 277 ALA A O 1
ATOM 2236 N N . LYS A 1 278 ? 7.838 7.687 -26.277 1.00 84.56 278 LYS A N 1
ATOM 2237 C CA . LYS A 1 278 ? 6.931 8.480 -25.428 1.00 84.56 278 LYS A CA 1
ATOM 2238 C C . LYS A 1 278 ? 7.561 8.742 -24.060 1.00 84.56 278 LYS A C 1
ATOM 2240 O O . LYS A 1 278 ? 7.549 9.885 -23.621 1.00 84.56 278 LYS A O 1
ATOM 2245 N N . ILE A 1 279 ? 8.144 7.722 -23.426 1.00 82.44 279 ILE A N 1
ATOM 2246 C CA . ILE A 1 279 ? 8.811 7.846 -22.120 1.00 82.44 279 ILE A CA 1
ATOM 2247 C C . ILE A 1 279 ? 9.965 8.846 -22.207 1.00 82.44 279 ILE A C 1
ATOM 2249 O O . ILE A 1 279 ? 10.017 9.777 -21.412 1.00 82.44 279 ILE A O 1
ATOM 2253 N N . LYS A 1 280 ? 10.833 8.714 -23.215 1.00 80.81 280 LYS A N 1
ATOM 2254 C CA . LYS A 1 280 ? 11.981 9.604 -23.414 1.00 80.81 280 LYS A CA 1
ATOM 2255 C C . LYS A 1 280 ? 11.572 11.068 -23.609 1.00 80.81 280 LYS A C 1
ATOM 2257 O O . LYS A 1 280 ? 12.122 11.944 -22.954 1.00 80.81 280 LYS A O 1
ATOM 2262 N N . ARG A 1 281 ? 10.551 11.333 -24.435 1.00 74.94 281 ARG A N 1
ATOM 2263 C CA . ARG A 1 281 ? 10.014 12.695 -24.626 1.00 74.94 281 ARG A CA 1
ATOM 2264 C C . ARG A 1 281 ? 9.461 13.317 -23.344 1.00 74.94 281 ARG A C 1
ATOM 2266 O O . ARG A 1 281 ? 9.530 14.528 -23.206 1.00 74.94 281 ARG A O 1
ATOM 2273 N N . ASN A 1 282 ? 8.930 12.506 -22.432 1.00 66.94 282 ASN A N 1
ATOM 2274 C CA . ASN A 1 282 ? 8.405 12.981 -21.150 1.00 66.94 282 ASN A CA 1
ATOM 2275 C C . ASN A 1 282 ? 9.494 13.209 -20.091 1.00 66.94 282 ASN A C 1
ATOM 2277 O O . ASN A 1 282 ? 9.200 13.791 -19.058 1.00 66.94 282 ASN A O 1
ATOM 2281 N N . LEU A 1 283 ? 10.706 12.687 -20.299 1.00 61.84 283 LEU A N 1
ATOM 2282 C CA . LEU A 1 283 ? 11.844 12.879 -19.393 1.00 61.84 283 LEU A CA 1
ATOM 2283 C C . LEU A 1 283 ? 12.730 14.056 -19.818 1.00 61.84 283 LEU A C 1
ATOM 2285 O O . LEU A 1 283 ? 13.456 14.601 -18.995 1.00 61.84 283 LEU A O 1
ATOM 2289 N N . GLU A 1 284 ? 12.691 14.427 -21.099 1.00 52.84 284 GLU A N 1
ATOM 2290 C CA . GLU A 1 284 ? 13.466 15.535 -21.674 1.00 52.84 284 GLU A CA 1
ATOM 2291 C C . GLU A 1 284 ? 12.688 16.869 -21.739 1.00 52.84 284 GLU A C 1
ATOM 2293 O O . GLU A 1 284 ? 13.267 17.878 -22.144 1.00 52.84 284 GLU A O 1
ATOM 2298 N N . GLY A 1 285 ? 11.396 16.883 -21.382 1.00 40.19 285 GLY A N 1
ATOM 2299 C CA . GLY A 1 285 ? 10.512 18.058 -21.425 1.00 40.19 285 GLY A CA 1
ATOM 2300 C C . GLY A 1 285 ? 10.009 18.463 -20.052 1.00 40.19 285 GLY A C 1
ATOM 2301 O O . GLY A 1 285 ? 9.880 19.688 -19.838 1.00 40.19 285 GLY A O 1
#